Protein AF-X8IR69-F1 (afdb_monomer)

Organism: NCBI:txid1401079

Nearest PDB structures (foldseek):
  2qlc-assembly5_E  TM=8.531E-01  e=3.917E-11  Chlorobaculum tepidum TLS
  1wce-assembly1_F-7  TM=5.965E-01  e=9.814E+00  Infectious bursal disease virus
  1umi-assembly1_A  TM=4.305E-01  e=6.063E+00  Mus musculus

InterPro domains:
  IPR001405 Uncharacterised protein family UPF0758 [PTHR30471] (22-147)
  IPR020891 Uncharacterised protein family UPF0758, conserved site [PS01302] (96-101)
  IPR025657 RadC-like JAB domain [PF04002] (27-147)
  IPR025657 RadC-like JAB domain [cd08071] (30-130)
  IPR037518 MPN domain [PS50249] (25-149)

pLDDT: mean 77.8, std 17.57, range [30.67, 97.19]

Foldseek 3Di:
DPPPDDDDDDDDADDDDDDQDDPDDQFAPVSVLLSVLVVQLADQWKWKKKFFAAPVRGTQDMDTQWTPGLADTDDDLCSHVVCNVNSVGQEMEMEIERLQQDQDDDPVRLVNVVVNQVVCVVVNYHYQWYWYAGHPPSDIDTCVVVQNRPADDDAQVRLQVVVVVVCVVPDPDDPDDKTKAKDFVVQKDFQCADPPPPRDGWIKGFQDFQQDFPNHGLHRWIFILPPWDWDQRPVHNRIIMTIDHFQDWTWTQHPVRDIDIDGSNRRRVSSNVRSVCVVVCVVVVVVVVVVVVVVVVVVVD

Secondary structure (DSSP, 8-state):
------PPP--------PPPP-SS---SHHHHHHHHHHHHTT-SS-EEEEEEE-TTS-EEEEEEEEE--SS-----HHHHHHHHHHTT-SEEEEEEEETTS--S--HHHHHHHHHHHHHHHHHT-EEEEEEEEETTT--EEETTTTT-SS-S---HHHHHHHHHHHHTTS--------EEEEEEGGGEEEEEEPTTSS--EEEEEEPPTT-EETTEE-TT-EE--TTSEEEEETTEEEEEEEEE-TT-EEEEE-TTS-EEEEEHHHHHHHHHHHHHHHHHHHHHHHHHHHHHHHHTTTS--

Radius of gyration: 24.35 Å; Cα contacts (8 Å, |Δi|>4): 522; chains: 1; bounding box: 57×45×90 Å

Sequence (301 aa):
MPKKRELNVVNVRLVDAPSLYSEEVLDSPEAVSKVVAEEFKNYDREVFAVINLNTKLKPININICSVGTLDATLINPREVFKSTILSNASAFIAVHNHPSGDVNPSREDISVTKRLMDCGNLLDIKMLDHIIIGGGSGEIYSFNEKGRFDNLYIETTEVRENMVMEKEGVRKTMDKERVYLNVHTSFAKLGIEDKSGNGQTYNVVTLPRGTSVDGKDLSGGRLYPFGMYIYPNKFNDNLITVQYKPEQEVQVNLKNGEKVKVKAEELCESVDKANKKYLSEHKEVQNSKVKQKDKDKEVEL

Mean predicted aligned error: 15.8 Å

Structure (mmCIF, N/CA/C/O backbone):
data_AF-X8IR69-F1
#
_entry.id   AF-X8IR69-F1
#
loop_
_atom_site.group_PDB
_atom_site.id
_atom_site.type_symbol
_atom_site.label_atom_id
_atom_site.label_alt_id
_atom_site.label_comp_id
_atom_site.label_asym_id
_atom_site.label_entity_id
_atom_site.label_seq_id
_atom_site.pdbx_PDB_ins_code
_atom_site.Cartn_x
_atom_site.Cartn_y
_atom_site.Cartn_z
_atom_site.occupancy
_atom_site.B_iso_or_equiv
_atom_site.auth_seq_id
_atom_site.auth_comp_id
_atom_site.auth_asym_id
_atom_site.auth_atom_id
_atom_site.pdbx_PDB_model_num
ATOM 1 N N . MET A 1 1 ? -14.170 1.093 -55.806 1.00 55.66 1 MET A N 1
ATOM 2 C CA . MET A 1 1 ? -15.210 1.009 -54.753 1.00 55.66 1 MET A CA 1
ATOM 3 C C . MET A 1 1 ? -14.518 1.112 -53.403 1.00 55.66 1 MET A C 1
ATOM 5 O O . MET A 1 1 ? -13.521 0.419 -53.239 1.00 55.66 1 MET A O 1
ATOM 9 N N . PRO A 1 2 ? -14.961 1.963 -52.463 1.00 53.53 2 PRO A N 1
ATOM 10 C CA . PRO A 1 2 ? -14.321 2.024 -51.155 1.00 53.53 2 PRO A CA 1
ATOM 11 C C . PRO A 1 2 ? -14.672 0.739 -50.393 1.00 53.53 2 PRO A C 1
ATOM 13 O O . PRO A 1 2 ? -15.852 0.390 -50.305 1.00 53.53 2 PRO A O 1
ATOM 16 N N . LYS A 1 3 ? -13.670 0.016 -49.870 1.00 61.69 3 LYS A N 1
ATOM 17 C CA . LYS A 1 3 ? -13.877 -1.111 -48.944 1.00 61.69 3 LYS A CA 1
ATOM 18 C C . LYS A 1 3 ? -14.514 -0.563 -47.665 1.00 61.69 3 LYS A C 1
ATOM 20 O O . LYS A 1 3 ? -13.840 -0.179 -46.722 1.00 61.69 3 LYS A O 1
ATOM 25 N N . LYS A 1 4 ? -15.839 -0.438 -47.660 1.00 64.00 4 LYS A N 1
ATOM 26 C CA . LYS A 1 4 ? -16.582 0.358 -46.670 1.00 64.00 4 LYS A CA 1
ATOM 27 C C . LYS A 1 4 ? -16.710 -0.307 -45.287 1.00 64.00 4 LYS A C 1
ATOM 29 O O . LYS A 1 4 ? -17.463 0.198 -44.463 1.00 64.00 4 LYS A O 1
ATOM 34 N N . ARG A 1 5 ? -16.045 -1.448 -45.047 1.00 73.25 5 ARG A N 1
ATOM 35 C CA . ARG A 1 5 ? -16.143 -2.271 -43.824 1.00 73.25 5 ARG A CA 1
ATOM 36 C C . ARG A 1 5 ? -14.869 -3.107 -43.616 1.00 73.25 5 ARG A C 1
ATOM 38 O O . ARG A 1 5 ? -14.905 -4.322 -43.767 1.00 73.25 5 ARG A O 1
ATOM 45 N N . GLU A 1 6 ? -13.740 -2.467 -43.339 1.00 78.38 6 GLU A N 1
ATOM 46 C CA . GLU A 1 6 ? -12.491 -3.159 -42.980 1.00 78.38 6 GLU A CA 1
ATOM 47 C C . GLU A 1 6 ? -12.179 -2.850 -41.505 1.00 78.38 6 GLU A C 1
ATOM 49 O O . GLU A 1 6 ? -12.215 -1.689 -41.099 1.00 78.38 6 GLU A O 1
ATOM 54 N N . LEU A 1 7 ? -11.963 -3.886 -40.687 1.00 81.75 7 LEU A N 1
ATOM 55 C CA . LEU A 1 7 ? -11.515 -3.753 -39.297 1.00 81.75 7 LEU A CA 1
ATOM 56 C C . LEU A 1 7 ? -9.994 -3.920 -39.283 1.00 81.75 7 LEU A C 1
ATOM 58 O O . LEU A 1 7 ? -9.487 -4.957 -39.709 1.00 81.75 7 LEU A O 1
ATOM 62 N N . ASN A 1 8 ? -9.274 -2.916 -38.787 1.00 86.56 8 ASN A N 1
ATOM 63 C CA . ASN A 1 8 ? -7.821 -2.992 -38.678 1.00 86.56 8 ASN A CA 1
ATOM 64 C C . ASN A 1 8 ? -7.430 -3.968 -37.564 1.00 86.56 8 ASN A C 1
ATOM 66 O O . ASN A 1 8 ? -7.821 -3.790 -36.411 1.00 86.56 8 ASN A O 1
ATOM 70 N N . VAL A 1 9 ? -6.623 -4.970 -37.905 1.00 86.38 9 VAL A N 1
ATOM 71 C CA . VAL A 1 9 ? -5.975 -5.847 -36.925 1.00 86.38 9 VAL A CA 1
ATOM 72 C C . VAL A 1 9 ? -4.650 -5.207 -36.527 1.00 86.38 9 VAL A C 1
ATOM 74 O O . VAL A 1 9 ? -3.828 -4.895 -37.388 1.00 86.38 9 VAL A O 1
ATOM 77 N N . VAL A 1 10 ? -4.445 -4.998 -35.227 1.00 86.56 10 VAL A N 1
ATOM 78 C CA . VAL A 1 10 ? -3.226 -4.394 -34.676 1.00 86.56 10 VAL A CA 1
ATOM 79 C C . VAL A 1 10 ? -2.554 -5.342 -33.690 1.00 86.56 10 VAL A C 1
ATOM 81 O O . VAL A 1 10 ? -3.229 -6.070 -32.968 1.00 86.56 10 VAL A O 1
ATOM 84 N N . ASN A 1 11 ? -1.222 -5.298 -33.648 1.00 85.56 11 ASN A N 1
ATOM 85 C CA . ASN A 1 11 ? -0.402 -5.994 -32.659 1.00 85.56 11 ASN A CA 1
ATOM 86 C C . ASN A 1 11 ? 0.359 -4.957 -31.831 1.00 85.56 11 ASN A C 1
ATOM 88 O O . ASN A 1 11 ? 0.878 -3.985 -32.382 1.00 85.56 11 ASN A O 1
ATOM 92 N N . VAL A 1 12 ? 0.452 -5.173 -30.520 1.00 84.88 12 VAL A N 1
ATOM 93 C CA . VAL A 1 12 ? 1.277 -4.362 -29.617 1.00 84.88 12 VAL A CA 1
ATOM 94 C C . VAL A 1 12 ? 2.492 -5.190 -29.220 1.00 84.88 12 VAL A C 1
ATOM 96 O O . VAL A 1 12 ? 2.356 -6.368 -28.901 1.00 84.88 12 VAL A O 1
ATOM 99 N N . ARG A 1 13 ? 3.678 -4.581 -29.242 1.00 87.19 13 ARG A N 1
ATOM 100 C CA . ARG A 1 13 ? 4.919 -5.207 -28.778 1.00 87.19 13 ARG A CA 1
ATOM 101 C C . ARG A 1 13 ? 5.735 -4.222 -27.954 1.00 87.19 13 ARG A C 1
ATOM 103 O O . ARG A 1 13 ? 5.658 -3.017 -28.196 1.00 87.19 13 ARG A O 1
ATOM 110 N N . LEU A 1 14 ? 6.535 -4.746 -27.034 1.00 88.38 14 LEU A N 1
ATOM 111 C CA . LEU A 1 14 ? 7.609 -3.981 -26.409 1.00 88.38 14 LEU A CA 1
ATOM 112 C C . LEU A 1 14 ? 8.755 -3.797 -27.408 1.00 88.38 14 LEU A C 1
ATOM 114 O O . LEU A 1 14 ? 8.949 -4.615 -28.311 1.00 88.38 14 LEU A O 1
ATOM 118 N N . VAL A 1 15 ? 9.468 -2.686 -27.271 1.00 87.56 15 VAL A N 1
ATOM 119 C CA . VAL A 1 15 ? 10.639 -2.346 -28.080 1.00 87.56 15 VAL A CA 1
ATOM 120 C C . VAL A 1 15 ? 11.726 -1.896 -27.119 1.00 87.56 15 VAL A C 1
ATOM 122 O O . VAL A 1 15 ? 11.428 -1.164 -26.176 1.00 87.56 15 VAL A O 1
ATOM 125 N N . ASP A 1 16 ? 12.956 -2.337 -27.360 1.00 86.06 16 ASP A N 1
ATOM 126 C CA . ASP A 1 16 ? 14.080 -2.019 -26.490 1.00 86.06 16 ASP A CA 1
ATOM 127 C C . ASP A 1 16 ? 14.428 -0.525 -26.554 1.00 86.06 16 ASP A C 1
ATOM 129 O O . ASP A 1 16 ? 14.431 0.097 -27.621 1.00 86.06 16 ASP A O 1
ATOM 133 N N . ALA A 1 17 ? 14.727 0.033 -25.385 1.00 84.31 17 ALA A N 1
ATOM 134 C CA . ALA A 1 17 ? 15.296 1.363 -25.200 1.00 84.31 17 ALA A CA 1
ATOM 135 C C . ALA A 1 17 ? 16.796 1.231 -24.853 1.00 84.31 17 ALA A C 1
ATOM 137 O O . ALA A 1 17 ? 17.273 0.110 -24.660 1.00 84.31 17 ALA A O 1
ATOM 138 N N . PRO A 1 18 ? 17.566 2.334 -24.769 1.00 82.50 18 PRO A N 1
ATOM 139 C CA . PRO A 1 18 ? 18.937 2.275 -24.271 1.00 82.50 18 PRO A CA 1
ATOM 140 C C . PRO A 1 18 ? 19.012 1.571 -22.910 1.00 82.50 18 PRO A C 1
ATOM 142 O O . PRO A 1 18 ? 18.276 1.917 -21.986 1.00 82.50 18 PRO A O 1
ATOM 145 N N . SER A 1 19 ? 19.887 0.571 -22.808 1.00 80.62 19 SER A N 1
ATOM 146 C CA . SER A 1 19 ? 20.053 -0.226 -21.594 1.00 80.62 19 SER A CA 1
ATOM 147 C C . SER A 1 19 ? 20.694 0.579 -20.468 1.00 80.62 19 SER A C 1
ATOM 149 O O . SER A 1 19 ? 21.607 1.370 -20.705 1.00 80.62 19 SER A O 1
ATOM 151 N N . LEU A 1 20 ? 20.282 0.289 -19.233 1.00 79.75 20 LEU A N 1
ATOM 152 C CA . LEU A 1 20 ? 21.102 0.577 -18.060 1.00 79.75 20 LEU A CA 1
ATOM 153 C C . LEU A 1 20 ? 22.247 -0.437 -18.032 1.00 79.75 20 LEU A C 1
ATOM 155 O O . LEU A 1 20 ? 22.006 -1.646 -18.046 1.00 79.75 20 LEU A O 1
ATOM 159 N N . TYR A 1 21 ? 23.483 0.054 -18.047 1.00 77.44 21 TYR A N 1
ATOM 160 C CA . TYR A 1 21 ? 24.669 -0.796 -18.027 1.00 77.44 21 TYR A CA 1
ATOM 161 C C . TYR A 1 21 ? 25.115 -1.058 -16.591 1.00 77.44 21 TYR A C 1
ATOM 163 O O . TYR A 1 21 ? 25.090 -0.168 -15.746 1.00 77.44 21 TYR A O 1
ATOM 171 N N . SER A 1 22 ? 25.546 -2.290 -16.337 1.00 80.19 22 SER A N 1
ATOM 172 C CA . SER A 1 22 ? 26.195 -2.697 -15.097 1.00 80.19 22 SER A CA 1
ATOM 173 C C . SER A 1 22 ? 27.286 -3.707 -15.417 1.00 80.19 22 SER A C 1
ATOM 175 O O . SER A 1 22 ? 27.109 -4.551 -16.296 1.00 80.19 22 SER A O 1
ATOM 177 N N . GLU A 1 23 ? 28.396 -3.622 -14.692 1.00 80.25 23 GLU A N 1
ATOM 178 C CA . GLU A 1 23 ? 29.459 -4.634 -14.713 1.00 80.25 23 GLU A CA 1
ATOM 179 C C . GLU A 1 23 ? 29.058 -5.891 -13.910 1.00 80.25 23 GLU A C 1
ATOM 181 O O . GLU A 1 23 ? 29.682 -6.944 -14.034 1.00 80.25 23 GLU A O 1
ATOM 186 N N . GLU A 1 24 ? 28.005 -5.800 -13.087 1.00 79.88 24 GLU A N 1
ATOM 187 C CA . GLU A 1 24 ? 27.476 -6.907 -12.287 1.00 79.88 24 GLU A CA 1
ATOM 188 C C . GLU A 1 24 ? 26.348 -7.669 -13.001 1.00 79.88 24 GLU A C 1
ATOM 190 O O . GLU A 1 24 ? 25.609 -7.136 -13.831 1.00 79.88 24 GLU A O 1
ATOM 195 N N . VAL A 1 25 ? 26.176 -8.941 -12.630 1.00 81.75 25 VAL A N 1
ATOM 196 C CA . VAL A 1 25 ? 25.106 -9.797 -13.157 1.00 81.75 25 VAL A CA 1
ATOM 197 C C . VAL A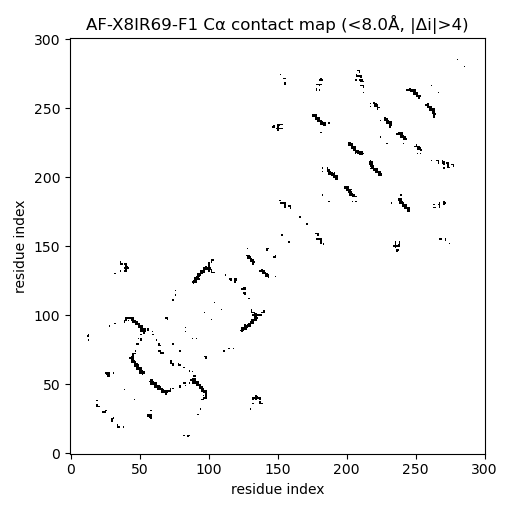 1 25 ? 23.746 -9.352 -12.608 1.00 81.75 25 VAL A C 1
ATOM 199 O O . VAL A 1 25 ? 23.535 -9.299 -11.401 1.00 81.75 25 VAL A O 1
ATOM 202 N N . LEU A 1 26 ? 22.797 -9.085 -13.509 1.00 82.25 26 LEU A N 1
ATOM 203 C CA . LEU A 1 26 ? 21.446 -8.602 -13.195 1.00 82.25 26 LEU A CA 1
ATOM 204 C C . LEU A 1 26 ? 20.407 -9.731 -13.179 1.00 82.25 26 LEU A C 1
ATOM 206 O O . LEU A 1 26 ? 19.429 -9.707 -13.925 1.00 82.25 26 LEU A O 1
ATOM 210 N N . ASP A 1 27 ? 20.628 -10.758 -12.360 1.00 81.88 27 ASP A N 1
ATOM 211 C CA . ASP A 1 27 ? 19.783 -11.963 -12.319 1.00 81.88 27 ASP A CA 1
ATOM 212 C C . ASP A 1 27 ? 18.883 -12.078 -11.081 1.00 81.88 27 ASP A C 1
ATOM 214 O O . ASP A 1 27 ? 18.123 -13.045 -10.968 1.00 81.88 27 ASP A O 1
ATOM 218 N N . SER A 1 28 ? 18.924 -11.075 -10.204 1.00 78.94 28 SER A N 1
ATOM 219 C CA . SER A 1 28 ? 18.110 -10.974 -8.996 1.00 78.94 28 SER A CA 1
ATOM 220 C C . SER A 1 28 ? 17.437 -9.599 -8.878 1.00 78.94 28 SER A C 1
ATOM 222 O O . SER A 1 28 ? 17.954 -8.605 -9.406 1.00 78.94 28 SER A O 1
ATOM 224 N N . PRO A 1 29 ? 16.285 -9.517 -8.188 1.00 79.25 29 PRO A N 1
ATOM 225 C CA . PRO A 1 29 ? 15.649 -8.250 -7.843 1.00 79.25 29 PRO A CA 1
ATOM 226 C C . PRO A 1 29 ? 16.588 -7.258 -7.154 1.00 79.25 29 PRO A C 1
ATOM 228 O O . PRO A 1 29 ? 16.572 -6.068 -7.470 1.00 79.25 29 PRO A O 1
ATOM 231 N N . GLU A 1 30 ? 17.437 -7.742 -6.252 1.00 83.75 30 GLU A N 1
ATOM 232 C CA . GLU A 1 30 ? 18.368 -6.933 -5.472 1.00 83.75 30 GLU A CA 1
ATOM 233 C C . GLU A 1 30 ? 19.465 -6.341 -6.362 1.00 83.75 30 GLU A C 1
ATOM 235 O O . GLU A 1 30 ? 19.767 -5.151 -6.256 1.00 83.75 30 GLU A O 1
ATOM 240 N N . ALA A 1 31 ? 20.033 -7.142 -7.272 1.00 82.50 31 ALA A N 1
ATOM 241 C CA . ALA A 1 31 ? 21.053 -6.676 -8.211 1.00 82.50 31 ALA A CA 1
ATOM 242 C C . ALA A 1 31 ? 20.508 -5.584 -9.143 1.00 82.50 31 ALA A C 1
ATOM 244 O O . ALA A 1 31 ? 21.144 -4.545 -9.321 1.00 82.50 31 ALA A O 1
ATOM 245 N N . VAL A 1 32 ? 19.298 -5.767 -9.685 1.00 83.31 32 VAL A N 1
ATOM 246 C CA . VAL A 1 32 ? 18.676 -4.743 -10.539 1.00 83.31 32 VAL A CA 1
ATOM 247 C C . VAL A 1 32 ? 18.320 -3.497 -9.744 1.00 83.31 32 VAL A C 1
ATOM 249 O O . VAL A 1 32 ? 18.601 -2.396 -10.205 1.00 83.31 32 VAL A O 1
ATOM 252 N N . SER A 1 33 ? 17.765 -3.642 -8.541 1.00 84.19 33 SER A N 1
ATOM 253 C CA . SER A 1 33 ? 17.388 -2.492 -7.711 1.00 84.19 33 SER A CA 1
ATOM 254 C C . SER A 1 33 ? 18.588 -1.608 -7.368 1.00 84.19 33 SER A C 1
ATOM 256 O O . SER A 1 33 ? 18.454 -0.388 -7.368 1.00 84.19 33 SER A O 1
ATOM 258 N N . LYS A 1 34 ? 19.776 -2.191 -7.157 1.00 86.88 34 LYS A N 1
ATOM 259 C CA . LYS A 1 34 ? 21.021 -1.433 -6.945 1.00 86.88 34 LYS A CA 1
ATOM 260 C C . LYS A 1 34 ? 21.444 -0.626 -8.168 1.00 86.88 34 LYS A C 1
ATOM 262 O O . LYS A 1 34 ? 21.766 0.548 -8.035 1.00 86.88 34 LYS A O 1
ATOM 267 N N . VAL A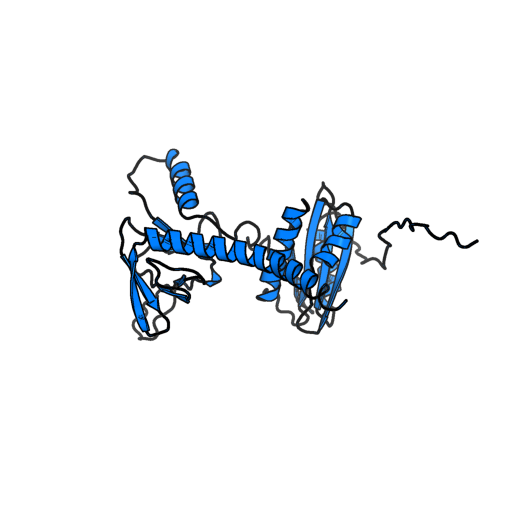 1 35 ? 21.423 -1.232 -9.353 1.00 89.06 35 VAL A N 1
ATOM 268 C CA . VAL A 1 35 ? 21.775 -0.531 -10.601 1.00 89.06 35 VAL A CA 1
ATOM 269 C C . VAL A 1 35 ? 20.776 0.578 -10.903 1.00 89.06 35 VAL A C 1
ATOM 271 O O . VAL A 1 35 ? 21.162 1.674 -11.297 1.00 89.06 35 VAL A O 1
ATOM 274 N N . VAL A 1 36 ? 19.490 0.320 -10.660 1.00 88.88 36 VAL A N 1
ATOM 275 C CA . VAL A 1 36 ? 18.439 1.332 -10.792 1.00 88.88 36 VAL A CA 1
ATOM 276 C C . VAL A 1 36 ? 18.646 2.461 -9.786 1.00 88.88 36 VAL A C 1
ATOM 278 O O . VAL A 1 36 ? 18.507 3.616 -10.167 1.00 88.88 36 VAL A O 1
ATOM 281 N N . ALA A 1 37 ? 19.027 2.164 -8.541 1.00 89.44 37 ALA A N 1
ATOM 282 C CA . ALA A 1 37 ? 19.350 3.183 -7.544 1.00 89.44 37 ALA A CA 1
ATOM 283 C C . ALA A 1 37 ? 20.544 4.053 -7.950 1.00 89.44 37 ALA A C 1
ATOM 285 O O . ALA A 1 37 ? 20.478 5.277 -7.824 1.00 89.44 37 ALA A O 1
ATOM 286 N N . GLU A 1 38 ? 21.600 3.442 -8.487 1.00 90.38 38 GLU A N 1
ATOM 287 C CA . GLU A 1 38 ? 22.792 4.155 -8.953 1.00 90.38 38 GLU A CA 1
ATOM 288 C C . GLU A 1 38 ? 22.490 5.104 -10.120 1.00 90.38 38 GLU A C 1
ATOM 290 O O . GLU A 1 38 ? 23.032 6.208 -10.172 1.00 90.38 38 GLU A O 1
ATOM 295 N N . GLU A 1 39 ? 21.588 4.710 -11.018 1.00 91.06 39 GLU A N 1
ATOM 296 C CA . GLU A 1 39 ? 21.109 5.567 -12.103 1.00 91.06 39 GLU A CA 1
ATOM 297 C C . GLU A 1 39 ? 20.176 6.672 -11.574 1.00 91.06 39 GLU A C 1
ATOM 299 O O . GLU A 1 39 ? 20.416 7.865 -11.771 1.00 91.06 39 GLU A O 1
ATOM 304 N N . PHE A 1 40 ? 19.103 6.285 -10.878 1.00 92.88 40 PHE A N 1
ATOM 305 C CA . PHE A 1 40 ? 17.979 7.167 -10.554 1.00 92.88 40 PHE A CA 1
ATOM 306 C C . PHE A 1 40 ? 18.334 8.222 -9.505 1.00 92.88 40 PHE A C 1
ATOM 308 O O . PHE A 1 40 ? 17.698 9.278 -9.474 1.00 92.88 40 PHE A O 1
ATOM 315 N N . LYS A 1 41 ? 19.360 7.998 -8.671 1.00 92.38 41 LYS A N 1
ATOM 316 C CA . LYS A 1 41 ? 19.832 9.017 -7.718 1.00 92.38 41 LYS A CA 1
ATOM 317 C C . LYS A 1 41 ? 20.287 10.309 -8.408 1.00 92.38 41 LYS A C 1
ATOM 319 O O . LYS A 1 41 ? 20.338 11.348 -7.756 1.00 92.38 41 LYS A O 1
ATOM 324 N N . ASN A 1 42 ? 20.630 10.250 -9.697 1.00 92.44 42 ASN A N 1
ATOM 325 C CA . ASN A 1 42 ? 21.098 11.400 -10.471 1.00 92.44 42 ASN A CA 1
ATOM 326 C C . ASN A 1 42 ? 19.963 12.146 -11.190 1.00 92.44 42 ASN A C 1
ATOM 328 O O . ASN A 1 42 ? 20.217 13.175 -11.817 1.00 92.44 42 ASN A O 1
ATOM 332 N N . TYR A 1 43 ? 18.723 11.651 -11.130 1.00 90.06 43 TYR A N 1
ATOM 333 C CA . TYR A 1 43 ? 17.594 12.327 -11.758 1.00 90.06 43 TYR A CA 1
ATOM 334 C C . TYR A 1 43 ? 17.171 13.571 -10.975 1.00 90.06 43 TYR A C 1
ATOM 336 O O . TYR A 1 43 ? 16.949 13.541 -9.767 1.00 90.06 43 TYR A O 1
ATOM 344 N N . ASP A 1 44 ? 17.013 14.669 -11.714 1.00 88.75 44 ASP A N 1
ATOM 345 C CA . ASP A 1 44 ? 16.623 15.991 -11.214 1.00 88.75 44 ASP A CA 1
ATOM 346 C C . ASP A 1 44 ? 15.113 16.139 -10.976 1.00 88.75 44 ASP A C 1
ATOM 348 O O . ASP A 1 44 ? 14.635 17.215 -10.634 1.00 88.75 44 ASP A O 1
ATOM 352 N N . ARG A 1 45 ? 14.354 15.066 -11.193 1.00 88.19 45 ARG A N 1
ATOM 353 C CA . ARG A 1 45 ? 12.896 14.996 -11.101 1.00 88.19 45 ARG A CA 1
ATOM 354 C C . ARG A 1 45 ? 12.479 13.616 -10.627 1.00 88.19 45 ARG A C 1
ATOM 356 O O . ARG A 1 45 ? 13.249 12.662 -10.755 1.00 88.19 45 ARG A O 1
ATOM 363 N N . GLU A 1 46 ? 11.258 13.503 -10.127 1.00 90.25 46 GLU A N 1
ATOM 364 C CA . GLU A 1 46 ? 10.716 12.208 -9.732 1.00 90.25 46 GLU A CA 1
ATOM 365 C C . GLU A 1 46 ? 10.415 11.343 -10.956 1.00 90.25 46 GLU A C 1
ATOM 367 O O . GLU A 1 46 ? 9.617 11.695 -11.833 1.00 90.25 46 GLU A O 1
ATOM 372 N N . VAL A 1 47 ? 11.030 10.172 -10.995 1.00 93.50 47 VAL A N 1
ATOM 373 C CA . VAL A 1 47 ? 10.837 9.149 -12.013 1.00 93.50 47 VAL A CA 1
ATOM 374 C C . VAL A 1 47 ? 10.323 7.901 -11.332 1.00 93.50 47 VAL A C 1
ATOM 376 O O . VAL A 1 47 ? 10.897 7.436 -10.355 1.00 93.50 47 VAL A O 1
ATOM 379 N N . PHE A 1 48 ? 9.257 7.333 -11.882 1.00 94.44 48 PHE A N 1
ATOM 380 C CA . PHE A 1 48 ? 8.709 6.068 -11.424 1.00 94.44 48 PHE A CA 1
ATOM 381 C C . PHE A 1 48 ? 8.827 5.027 -12.516 1.00 94.44 48 PHE A C 1
ATOM 383 O O . PHE A 1 48 ? 8.402 5.233 -13.660 1.00 94.44 48 PHE A O 1
ATOM 390 N N . ALA A 1 49 ? 9.348 3.876 -12.137 1.00 95.38 49 ALA A N 1
ATOM 391 C CA . ALA A 1 49 ? 9.564 2.744 -13.001 1.00 95.38 49 ALA A CA 1
ATOM 392 C C . ALA A 1 49 ? 9.047 1.459 -12.364 1.00 95.38 49 ALA A C 1
ATOM 394 O O . ALA A 1 49 ? 8.783 1.380 -11.163 1.00 95.38 49 ALA A O 1
ATOM 395 N N . VAL A 1 50 ? 8.915 0.434 -13.197 1.00 96.00 50 VAL A N 1
ATOM 396 C CA . VAL A 1 50 ? 8.679 -0.930 -12.736 1.00 96.00 50 VAL A CA 1
ATOM 397 C C . VAL A 1 50 ? 9.716 -1.876 -13.295 1.00 96.00 50 VAL A C 1
ATOM 399 O O . VAL A 1 50 ? 10.060 -1.805 -14.475 1.00 96.00 50 VAL A O 1
ATOM 402 N N . ILE A 1 51 ? 10.187 -2.773 -12.438 1.00 96.44 51 ILE A N 1
ATOM 403 C CA . ILE A 1 51 ? 11.017 -3.913 -12.804 1.00 96.44 51 ILE A CA 1
ATOM 404 C C . ILE A 1 51 ? 10.078 -5.103 -12.966 1.00 96.44 51 ILE A C 1
ATOM 406 O O . ILE A 1 51 ? 9.412 -5.515 -12.015 1.00 96.44 51 ILE A O 1
ATOM 410 N N . ASN A 1 52 ? 10.014 -5.646 -14.175 1.00 97.19 52 ASN A N 1
ATOM 411 C CA . ASN A 1 52 ? 9.152 -6.769 -14.520 1.00 97.19 52 ASN A CA 1
ATOM 412 C C . ASN A 1 52 ? 9.915 -8.083 -14.331 1.00 97.19 52 ASN A C 1
ATOM 414 O O . ASN A 1 52 ? 11.045 -8.209 -14.804 1.00 97.19 52 ASN A O 1
ATOM 418 N N . LEU A 1 53 ? 9.309 -9.063 -13.660 1.00 95.44 53 LEU A N 1
ATOM 419 C CA . LEU A 1 53 ? 9.954 -10.315 -13.259 1.00 95.44 53 LEU A CA 1
ATOM 420 C C . LEU A 1 53 ? 9.210 -11.530 -13.822 1.00 95.44 53 LEU A C 1
ATOM 422 O O . LEU A 1 53 ? 7.980 -11.548 -13.906 1.00 95.44 53 LEU A O 1
ATOM 426 N N . ASN A 1 54 ? 9.953 -12.576 -14.176 1.00 94.81 54 ASN A N 1
ATOM 427 C CA . ASN A 1 54 ? 9.374 -13.850 -14.606 1.00 94.81 54 ASN A CA 1
ATOM 428 C C . ASN A 1 54 ? 9.025 -14.766 -13.418 1.00 94.81 54 ASN A C 1
ATOM 430 O O . ASN A 1 54 ? 9.280 -14.439 -12.260 1.00 94.81 54 ASN A O 1
ATOM 434 N N . THR A 1 55 ? 8.498 -15.960 -13.711 1.00 89.81 55 THR A N 1
ATOM 435 C CA . THR A 1 55 ? 8.049 -16.944 -12.703 1.00 89.81 55 THR A CA 1
ATOM 436 C C . THR A 1 55 ? 9.154 -17.479 -11.793 1.00 89.81 55 THR A C 1
ATOM 438 O O . THR A 1 55 ? 8.859 -18.072 -10.760 1.00 89.81 55 THR A O 1
ATOM 441 N N . LYS A 1 56 ? 10.427 -17.261 -12.143 1.00 88.00 56 LYS A N 1
ATOM 442 C CA . LYS A 1 56 ? 11.599 -17.574 -11.308 1.00 88.00 56 LYS A CA 1
ATOM 443 C C . LYS A 1 56 ? 12.153 -16.336 -10.597 1.00 88.00 56 LYS A C 1
ATOM 445 O O . LYS A 1 56 ? 13.287 -16.370 -10.134 1.00 88.00 56 LYS A O 1
ATOM 450 N N . LEU A 1 57 ? 11.377 -15.251 -10.566 1.00 86.25 57 LEU A N 1
ATOM 451 C CA . LEU A 1 57 ? 11.735 -13.933 -10.041 1.00 86.25 57 LEU A CA 1
ATOM 452 C C . LEU A 1 57 ? 12.965 -13.308 -10.709 1.00 86.25 57 LEU A C 1
ATOM 454 O O . LEU A 1 57 ? 13.594 -12.419 -10.143 1.00 86.25 57 LEU A O 1
ATOM 458 N N . LYS A 1 58 ? 13.297 -13.739 -11.932 1.00 90.69 58 LYS A N 1
ATOM 459 C CA . LYS A 1 58 ? 14.386 -13.122 -12.689 1.00 90.69 58 LYS A CA 1
ATOM 460 C C . LYS A 1 58 ? 13.884 -11.877 -13.424 1.00 90.69 58 LYS A C 1
ATOM 462 O O . LYS A 1 58 ? 12.809 -11.954 -14.033 1.00 90.69 58 LYS A O 1
ATOM 467 N N . PRO A 1 59 ? 14.658 -10.780 -13.425 1.00 92.81 59 PRO A N 1
ATOM 468 C CA . PRO A 1 59 ? 14.354 -9.584 -14.202 1.00 92.81 59 PRO A CA 1
ATOM 469 C C . PRO A 1 59 ? 14.180 -9.877 -15.694 1.00 92.81 59 PRO A C 1
ATOM 471 O O . PRO A 1 59 ? 14.980 -10.586 -16.300 1.00 92.81 59 PRO A O 1
ATOM 474 N N . ILE A 1 60 ? 13.109 -9.338 -16.273 1.00 94.50 60 ILE A N 1
ATOM 475 C CA . ILE A 1 60 ? 12.810 -9.367 -17.709 1.00 94.50 60 ILE A CA 1
ATOM 476 C C . ILE A 1 60 ? 13.249 -8.044 -18.334 1.00 94.50 60 ILE A C 1
ATOM 478 O O . ILE A 1 60 ? 13.980 -8.031 -19.317 1.00 94.50 60 ILE A O 1
ATOM 482 N N . ASN A 1 61 ? 12.774 -6.932 -17.769 1.00 94.12 61 ASN A N 1
ATOM 483 C CA . ASN A 1 61 ? 13.094 -5.570 -18.185 1.00 94.12 61 ASN A CA 1
ATOM 484 C C . ASN A 1 61 ? 12.713 -4.568 -17.082 1.00 94.12 61 ASN A C 1
ATOM 486 O O . ASN A 1 61 ? 12.078 -4.925 -16.085 1.00 94.12 61 ASN A O 1
ATOM 490 N N . ILE A 1 62 ? 13.083 -3.308 -17.301 1.00 94.44 62 ILE A N 1
ATOM 491 C CA . ILE A 1 62 ? 12.593 -2.145 -16.563 1.00 94.44 62 ILE A CA 1
ATOM 492 C C . ILE A 1 62 ? 11.836 -1.225 -17.523 1.00 94.44 62 ILE A C 1
ATOM 494 O O . ILE A 1 62 ? 12.237 -1.059 -18.674 1.00 94.44 62 ILE A O 1
ATOM 498 N N . ASN A 1 63 ? 10.753 -0.610 -17.054 1.00 94.25 63 ASN A N 1
ATOM 499 C CA . ASN A 1 63 ? 10.024 0.403 -17.809 1.00 94.25 63 ASN A CA 1
ATOM 500 C C . ASN A 1 63 ? 9.765 1.645 -16.956 1.00 94.25 63 ASN A C 1
ATOM 502 O O . ASN A 1 63 ? 9.124 1.554 -15.907 1.00 94.25 63 ASN A O 1
ATOM 506 N N . ILE A 1 64 ? 10.193 2.812 -17.442 1.00 93.75 64 ILE A N 1
ATOM 507 C CA . ILE A 1 64 ? 9.811 4.104 -16.863 1.00 93.75 64 ILE A CA 1
ATOM 508 C C . ILE A 1 64 ? 8.347 4.368 -17.220 1.00 93.75 64 ILE A C 1
ATOM 510 O O . ILE A 1 64 ? 7.975 4.466 -18.388 1.00 93.75 64 ILE A O 1
ATOM 514 N N . CYS A 1 65 ? 7.503 4.450 -16.198 1.00 91.62 65 CYS A N 1
ATOM 515 C CA . CYS A 1 65 ? 6.054 4.580 -16.343 1.00 91.62 65 CYS A CA 1
ATOM 516 C C . CYS A 1 65 ? 5.587 6.029 -16.213 1.00 91.62 65 CYS A C 1
ATOM 518 O O . CYS A 1 65 ? 4.561 6.398 -16.779 1.00 91.62 65 CYS A O 1
ATOM 520 N N . SER A 1 66 ? 6.317 6.835 -15.443 1.00 88.50 66 SER A N 1
ATOM 521 C CA . SER A 1 66 ? 6.024 8.249 -15.238 1.00 88.50 66 SER A CA 1
ATOM 522 C C . SER A 1 66 ? 7.309 9.021 -15.005 1.00 88.50 66 SER A C 1
ATOM 524 O O . SER A 1 66 ? 8.231 8.538 -14.349 1.00 88.50 66 SER A O 1
ATOM 526 N N . VAL A 1 67 ? 7.324 10.245 -15.517 1.00 87.00 67 VAL A N 1
ATOM 527 C CA . VAL A 1 67 ? 8.332 11.259 -15.230 1.00 87.00 67 VAL A CA 1
ATOM 528 C C . VAL A 1 67 ? 7.569 12.502 -14.791 1.00 87.00 67 VAL A C 1
ATOM 530 O O . VAL A 1 67 ? 6.721 13.004 -15.531 1.00 87.00 67 VAL A O 1
ATOM 533 N N . GLY A 1 68 ? 7.818 12.931 -13.562 1.00 78.94 68 GLY A N 1
ATOM 534 C CA . GLY A 1 68 ? 7.025 13.921 -12.844 1.00 78.94 68 GLY A CA 1
ATOM 535 C C . GLY A 1 68 ? 7.689 15.283 -12.779 1.00 78.94 68 GLY A C 1
ATOM 536 O O . GLY A 1 68 ? 8.559 15.619 -13.588 1.00 78.94 68 GLY A O 1
ATOM 537 N N . THR A 1 69 ? 7.245 16.069 -11.803 1.00 65.19 69 THR A N 1
ATOM 538 C CA . THR A 1 69 ? 7.878 17.325 -11.395 1.00 65.19 69 THR A CA 1
ATOM 539 C C . THR A 1 69 ? 8.988 17.048 -10.373 1.00 65.19 69 THR A C 1
ATOM 541 O O . THR A 1 69 ? 9.456 15.918 -10.228 1.00 65.19 69 THR A O 1
ATOM 544 N N . LEU A 1 70 ? 9.455 18.094 -9.691 1.00 56.06 70 LEU A N 1
ATOM 545 C CA . LEU A 1 70 ? 10.477 17.994 -8.646 1.00 56.06 70 LEU A CA 1
ATOM 546 C C . LEU A 1 70 ? 9.992 17.258 -7.383 1.00 56.06 70 LEU A C 1
ATOM 548 O O . LEU A 1 70 ? 10.822 16.809 -6.601 1.00 56.06 70 LEU A O 1
ATOM 552 N N . ASP A 1 71 ? 8.676 17.195 -7.178 1.00 48.94 71 ASP A N 1
ATOM 553 C CA . ASP A 1 71 ? 8.023 16.909 -5.894 1.00 48.94 71 ASP A CA 1
ATOM 554 C C . ASP A 1 71 ? 6.790 15.995 -5.990 1.00 48.94 71 ASP A C 1
ATOM 556 O O . ASP A 1 71 ? 6.148 15.722 -4.975 1.00 48.94 71 ASP A O 1
ATOM 560 N N . ALA A 1 72 ? 6.401 15.596 -7.205 1.00 57.69 72 ALA A N 1
ATOM 561 C CA . ALA A 1 72 ? 5.339 14.624 -7.413 1.00 57.69 72 ALA A CA 1
ATOM 562 C C . ALA A 1 72 ? 5.402 14.009 -8.815 1.00 57.69 72 ALA A C 1
ATOM 564 O O . ALA A 1 72 ? 5.598 14.692 -9.829 1.00 57.69 72 ALA A O 1
ATOM 565 N N . THR A 1 73 ? 5.072 12.726 -8.907 1.00 64.19 73 THR A N 1
ATOM 566 C CA . THR A 1 73 ? 4.804 12.054 -10.178 1.00 64.19 73 THR A CA 1
ATOM 567 C C . THR A 1 73 ? 3.391 11.459 -10.193 1.00 64.19 73 THR A C 1
ATOM 569 O O . THR A 1 73 ? 2.913 10.860 -9.227 1.00 64.19 73 THR A O 1
ATOM 572 N N . LEU A 1 74 ? 2.674 11.617 -11.311 1.00 76.75 74 LEU A N 1
ATOM 573 C CA . LEU A 1 74 ? 1.300 11.127 -11.428 1.00 76.75 74 LEU A CA 1
ATOM 574 C C . LEU A 1 74 ? 1.280 9.655 -11.862 1.00 76.75 74 LEU A C 1
ATOM 576 O O . LEU A 1 74 ? 1.322 9.341 -13.050 1.00 76.75 74 LEU A O 1
ATOM 580 N N . ILE A 1 75 ? 1.138 8.742 -10.900 1.00 85.31 75 ILE A N 1
ATOM 581 C CA . ILE A 1 75 ? 1.114 7.300 -11.183 1.00 85.31 75 ILE A CA 1
ATOM 582 C C . ILE A 1 75 ? -0.274 6.795 -11.538 1.00 85.31 75 ILE A C 1
ATOM 584 O O . ILE A 1 75 ? -1.215 6.811 -10.736 1.00 85.31 75 ILE A O 1
ATOM 588 N N . ASN A 1 76 ? -0.388 6.259 -12.753 1.00 84.44 76 ASN A N 1
ATOM 589 C CA . ASN A 1 76 ? -1.561 5.522 -13.187 1.00 84.44 76 ASN A CA 1
ATOM 590 C C . ASN A 1 76 ? -1.245 4.023 -13.285 1.00 84.44 76 ASN A C 1
ATOM 592 O O . ASN A 1 76 ? -0.371 3.653 -14.072 1.00 84.44 76 ASN A O 1
ATOM 596 N N . PRO A 1 77 ? -1.998 3.145 -12.590 1.00 90.06 77 PRO A N 1
ATOM 597 C CA . PRO A 1 77 ? -1.816 1.702 -12.712 1.00 90.06 77 PRO A CA 1
ATOM 598 C C . PRO A 1 77 ? -1.844 1.202 -14.160 1.00 90.06 77 PRO A C 1
ATOM 600 O O . PRO A 1 77 ? -1.122 0.274 -14.489 1.00 90.06 77 PRO A O 1
ATOM 603 N N . ARG A 1 78 ? -2.610 1.834 -15.062 1.00 90.19 78 ARG A N 1
ATOM 604 C CA . ARG A 1 78 ? -2.655 1.398 -16.468 1.00 90.19 78 ARG A CA 1
ATOM 605 C C . ARG A 1 78 ? -1.296 1.491 -17.164 1.00 90.19 78 ARG A C 1
ATOM 607 O O . ARG A 1 78 ? -0.991 0.629 -17.974 1.00 90.19 78 ARG A O 1
ATOM 614 N N . GLU A 1 79 ? -0.509 2.523 -16.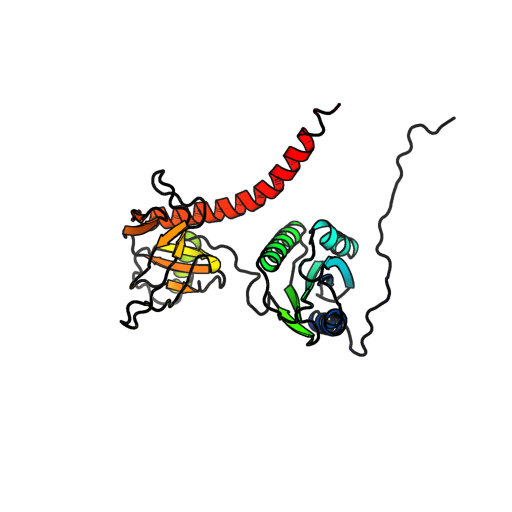861 1.00 90.50 79 GLU A N 1
ATOM 615 C CA . GLU A 1 79 ? 0.795 2.728 -17.501 1.00 90.50 79 GLU A CA 1
ATOM 616 C C . GLU A 1 79 ? 1.823 1.762 -16.915 1.00 90.50 79 GLU A C 1
ATOM 618 O O . GLU A 1 79 ? 2.606 1.172 -17.655 1.00 90.50 79 GLU A O 1
ATOM 623 N N . VAL A 1 80 ? 1.727 1.506 -15.606 1.00 94.50 80 VAL A N 1
ATOM 624 C CA . VAL A 1 80 ? 2.504 0.473 -14.913 1.00 94.50 80 VAL A CA 1
ATOM 625 C C . VAL A 1 80 ? 2.241 -0.904 -15.528 1.00 94.50 80 VAL A C 1
ATOM 627 O O . VAL A 1 80 ? 3.136 -1.511 -16.123 1.00 94.50 80 VAL A O 1
ATOM 630 N N . PHE A 1 81 ? 0.987 -1.359 -15.477 1.00 96.12 81 PHE A N 1
ATOM 631 C CA . PHE A 1 81 ? 0.621 -2.710 -15.893 1.00 96.12 81 PHE A CA 1
ATOM 632 C C . PHE A 1 81 ? 0.684 -2.925 -17.404 1.00 96.12 81 PHE A C 1
ATOM 634 O O . PHE A 1 81 ? 0.798 -4.069 -17.833 1.00 96.12 81 PHE A O 1
ATOM 641 N N . LYS A 1 82 ? 0.677 -1.872 -18.233 1.00 94.12 82 LYS A N 1
ATOM 642 C CA . LYS A 1 82 ? 0.896 -2.008 -19.681 1.00 94.12 82 LYS A CA 1
ATOM 643 C C . LYS A 1 82 ? 2.223 -2.703 -19.972 1.00 94.12 82 LYS A C 1
ATOM 645 O O . LYS A 1 82 ? 2.249 -3.657 -20.744 1.00 94.12 82 LYS A O 1
ATOM 650 N N . SER A 1 83 ? 3.307 -2.248 -19.343 1.00 93.88 83 SER A N 1
ATOM 651 C CA . SER A 1 83 ? 4.623 -2.867 -19.526 1.00 93.88 83 SER A CA 1
ATOM 652 C C . SER A 1 83 ? 4.684 -4.258 -18.896 1.00 93.88 83 SER A C 1
ATOM 654 O O . SER A 1 83 ? 5.173 -5.194 -19.525 1.00 93.88 83 SER A O 1
ATOM 656 N N . THR A 1 84 ? 4.112 -4.418 -17.704 1.00 97.00 84 THR A N 1
ATOM 657 C CA . THR A 1 84 ? 4.121 -5.669 -16.939 1.00 97.00 84 THR A CA 1
ATOM 658 C C . THR A 1 84 ? 3.392 -6.795 -17.666 1.00 97.00 84 THR A C 1
ATOM 660 O O . THR A 1 84 ? 3.941 -7.885 -17.827 1.00 97.00 84 THR A O 1
ATOM 663 N N . ILE A 1 85 ? 2.203 -6.513 -18.207 1.00 96.50 85 ILE A N 1
ATOM 664 C CA . ILE A 1 85 ? 1.411 -7.468 -18.990 1.00 96.50 85 ILE A CA 1
ATOM 665 C C . ILE A 1 85 ? 2.129 -7.812 -20.296 1.00 96.50 85 ILE A C 1
ATOM 667 O O . ILE A 1 85 ? 2.300 -8.987 -20.611 1.00 96.50 85 ILE A O 1
ATOM 671 N N . LEU A 1 86 ? 2.595 -6.809 -21.050 1.00 95.81 86 LEU A N 1
ATOM 672 C CA . LEU A 1 86 ? 3.293 -7.055 -22.319 1.00 95.81 86 LEU A CA 1
ATOM 673 C C . LEU A 1 86 ? 4.631 -7.788 -22.135 1.00 95.81 86 LEU A C 1
ATOM 675 O O . LEU A 1 86 ? 5.115 -8.415 -23.075 1.00 95.81 86 LEU A O 1
ATOM 679 N N . SER A 1 87 ? 5.213 -7.733 -20.936 1.00 95.75 87 SER A N 1
ATOM 680 C CA . SER A 1 87 ? 6.429 -8.468 -20.576 1.00 95.75 87 SER A CA 1
ATOM 681 C C . SER A 1 87 ? 6.166 -9.931 -20.220 1.00 95.75 87 SER A C 1
ATOM 683 O O . SER A 1 87 ? 7.125 -10.665 -20.000 1.00 95.75 87 SER A O 1
ATOM 685 N N . ASN A 1 88 ? 4.903 -10.372 -20.145 1.00 95.19 88 ASN A N 1
ATOM 686 C CA . ASN A 1 88 ? 4.514 -11.660 -19.555 1.00 95.19 88 ASN A CA 1
ATOM 687 C C . ASN A 1 88 ? 5.093 -11.841 -18.140 1.00 95.19 88 ASN A C 1
ATOM 689 O O . ASN A 1 88 ? 5.572 -12.919 -17.778 1.00 95.19 88 ASN A O 1
ATOM 693 N N . ALA A 1 89 ? 5.112 -10.761 -17.359 1.00 96.81 89 ALA A N 1
ATOM 694 C CA . ALA A 1 89 ? 5.641 -10.790 -16.008 1.00 96.81 89 ALA A CA 1
ATOM 695 C C . ALA A 1 89 ? 4.681 -11.534 -15.072 1.00 96.81 89 ALA A C 1
ATOM 697 O O . ALA A 1 89 ? 3.471 -11.327 -15.132 1.00 96.81 89 ALA A O 1
ATOM 698 N N . SER A 1 90 ? 5.219 -12.363 -14.178 1.00 92.19 90 SER A N 1
ATOM 699 C CA . SER A 1 90 ? 4.446 -12.981 -13.089 1.00 92.19 90 SER A CA 1
ATOM 700 C C . SER A 1 90 ? 4.493 -12.159 -11.804 1.00 92.19 90 SER A C 1
ATOM 702 O O . SER A 1 90 ? 3.706 -12.376 -10.887 1.00 92.19 90 SER A O 1
ATOM 704 N N . ALA A 1 91 ? 5.461 -11.250 -11.703 1.00 93.25 91 ALA A N 1
ATOM 705 C CA . ALA A 1 91 ? 5.630 -10.362 -10.568 1.00 93.25 91 ALA A CA 1
ATOM 706 C C . ALA A 1 91 ? 6.320 -9.062 -11.000 1.00 93.25 91 ALA A C 1
ATOM 708 O O . ALA A 1 91 ? 6.930 -9.001 -12.070 1.00 93.25 91 ALA A O 1
ATOM 709 N N . PHE A 1 92 ? 6.242 -8.024 -10.174 1.00 96.00 92 PHE A N 1
ATOM 710 C CA . PHE A 1 92 ? 6.923 -6.756 -10.430 1.00 96.00 92 PHE A CA 1
ATOM 711 C C . PHE A 1 92 ? 7.380 -6.066 -9.144 1.00 96.00 92 PHE A C 1
ATOM 713 O O . PHE A 1 92 ? 6.867 -6.336 -8.057 1.00 96.00 92 PHE A O 1
ATOM 720 N N . ILE A 1 93 ? 8.332 -5.149 -9.286 1.00 95.56 93 ILE A N 1
ATOM 721 C CA . ILE A 1 93 ? 8.763 -4.216 -8.239 1.00 95.56 93 ILE A CA 1
ATOM 722 C C . ILE A 1 93 ? 8.542 -2.802 -8.755 1.00 95.56 93 ILE A C 1
AT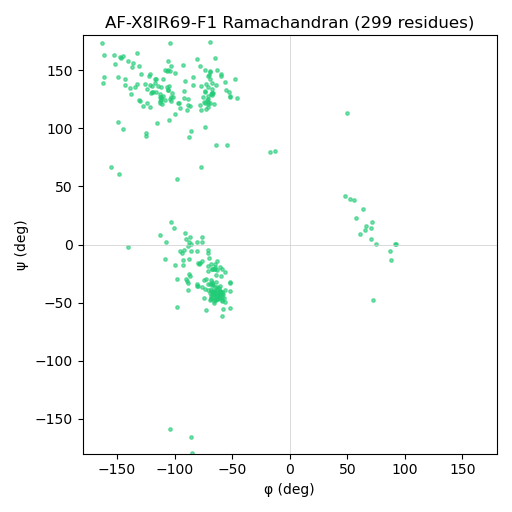OM 724 O O . ILE A 1 93 ? 8.948 -2.489 -9.874 1.00 95.56 93 ILE A O 1
ATOM 728 N N . ALA A 1 94 ? 7.893 -1.957 -7.958 1.00 95.31 94 ALA A N 1
ATOM 729 C CA . ALA A 1 94 ? 7.848 -0.527 -8.242 1.00 95.31 94 ALA A CA 1
ATOM 730 C C . ALA A 1 94 ? 9.103 0.151 -7.707 1.00 95.31 94 ALA A C 1
ATOM 732 O O . ALA A 1 94 ? 9.589 -0.201 -6.634 1.00 95.31 94 ALA A O 1
ATOM 733 N N . VAL A 1 95 ? 9.585 1.153 -8.428 1.00 95.56 95 VAL A N 1
ATOM 734 C CA . VAL A 1 95 ? 10.744 1.943 -8.032 1.00 95.56 95 VAL A CA 1
ATOM 735 C C . VAL A 1 95 ? 10.475 3.407 -8.340 1.00 95.56 95 VAL A C 1
ATOM 737 O O . VAL A 1 95 ? 10.020 3.714 -9.441 1.00 95.56 95 VAL A O 1
ATOM 740 N N . HIS A 1 96 ? 10.782 4.315 -7.420 1.00 94.88 96 HIS A N 1
ATOM 741 C CA . HIS A 1 96 ? 10.885 5.735 -7.750 1.00 94.88 96 HIS A CA 1
ATOM 742 C C . HIS A 1 96 ? 11.981 6.440 -6.962 1.00 94.88 96 HIS A C 1
ATOM 744 O O . HIS A 1 96 ? 12.455 5.921 -5.955 1.00 94.88 96 HIS A O 1
ATOM 750 N N . ASN A 1 97 ? 12.402 7.614 -7.429 1.00 94.62 97 ASN A N 1
ATOM 751 C CA . ASN A 1 97 ? 13.352 8.460 -6.712 1.00 94.62 97 ASN A CA 1
ATOM 752 C C . ASN A 1 97 ? 12.686 9.693 -6.101 1.00 94.62 97 ASN A C 1
ATOM 754 O O . ASN A 1 97 ? 11.773 10.266 -6.690 1.00 94.62 97 ASN A O 1
ATOM 758 N N . HIS A 1 98 ? 13.233 10.142 -4.975 1.00 92.88 98 HIS A N 1
ATOM 759 C CA . HIS A 1 98 ? 13.011 11.466 -4.407 1.00 92.88 98 HIS A CA 1
ATOM 760 C C . HIS A 1 98 ? 14.262 12.324 -4.654 1.00 92.88 98 HIS A C 1
ATOM 762 O O . HIS A 1 98 ? 15.278 12.111 -3.983 1.00 92.88 98 HIS A O 1
ATOM 768 N N . PRO A 1 99 ? 14.231 13.316 -5.569 1.00 90.75 99 PRO A N 1
ATOM 769 C CA . PRO A 1 99 ? 15.376 14.197 -5.833 1.00 90.75 99 PRO A CA 1
ATOM 770 C C . PRO A 1 99 ? 15.903 14.927 -4.588 1.00 90.75 99 PRO A C 1
ATOM 772 O O . PRO A 1 99 ? 17.067 15.314 -4.543 1.00 90.75 99 PRO A O 1
ATOM 775 N N . SER A 1 100 ? 15.057 15.095 -3.567 1.00 88.88 100 SER A N 1
ATOM 776 C CA . SER A 1 100 ? 15.402 15.700 -2.275 1.00 88.88 100 SER A CA 1
ATOM 777 C C . SER A 1 100 ? 16.404 14.889 -1.443 1.00 88.88 100 SER A C 1
ATOM 779 O O . SER A 1 100 ? 17.026 15.452 -0.543 1.00 88.88 100 SER A O 1
ATOM 781 N N . GLY A 1 101 ? 16.535 13.585 -1.704 1.00 88.12 101 GLY A N 1
ATOM 782 C CA . GLY A 1 101 ? 17.350 12.662 -0.910 1.00 88.12 101 GLY A CA 1
ATOM 783 C C . GLY A 1 101 ? 16.627 12.021 0.280 1.00 88.12 101 GLY A C 1
ATOM 784 O O . GLY A 1 101 ? 17.134 11.042 0.819 1.00 88.12 101 GLY A O 1
ATOM 785 N N . ASP A 1 102 ? 15.449 12.512 0.684 1.00 85.00 102 ASP A N 1
ATOM 786 C CA . ASP A 1 102 ? 14.670 11.903 1.772 1.00 85.00 102 ASP A CA 1
ATOM 787 C C . ASP A 1 102 ? 13.950 10.647 1.274 1.00 85.00 102 ASP A C 1
ATOM 789 O O . ASP A 1 102 ? 13.069 10.734 0.428 1.00 85.00 102 ASP A O 1
ATOM 793 N N . VAL A 1 103 ? 14.296 9.479 1.811 1.00 85.25 103 VAL A N 1
ATOM 794 C CA . VAL A 1 103 ? 13.712 8.189 1.406 1.00 85.25 103 VAL A CA 1
ATOM 795 C C . VAL A 1 103 ? 12.413 7.839 2.139 1.00 85.25 103 VAL A C 1
ATOM 797 O O . VAL A 1 103 ? 11.844 6.770 1.915 1.00 85.25 103 VAL A O 1
ATOM 800 N N . ASN A 1 104 ? 11.928 8.695 3.044 1.00 78.62 104 ASN A N 1
ATOM 801 C CA . ASN A 1 104 ? 10.671 8.437 3.738 1.00 78.62 104 ASN A CA 1
ATOM 802 C C . ASN A 1 104 ? 9.479 8.529 2.769 1.00 78.62 104 ASN A C 1
ATOM 804 O O . ASN A 1 104 ? 9.323 9.545 2.092 1.00 78.62 104 ASN A O 1
ATOM 808 N N . PRO A 1 105 ? 8.583 7.521 2.738 1.00 76.69 105 PRO A N 1
ATOM 809 C CA . PRO A 1 105 ? 7.431 7.546 1.847 1.00 76.69 105 PRO A CA 1
ATOM 810 C C . PRO A 1 105 ? 6.433 8.635 2.248 1.00 76.69 105 PRO A C 1
ATOM 812 O O . PRO A 1 105 ? 6.019 8.729 3.4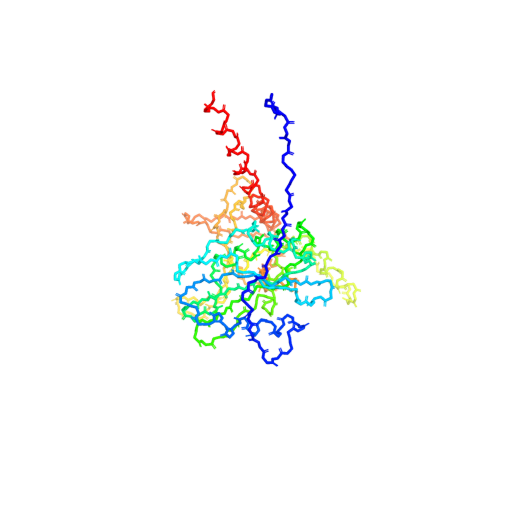13 1.00 76.69 105 PRO A O 1
ATOM 815 N N . SER A 1 106 ? 5.971 9.394 1.261 1.00 73.38 106 SER A N 1
ATOM 816 C CA . SER A 1 106 ? 4.842 10.310 1.380 1.00 73.38 106 SER A CA 1
ATOM 817 C C . SER A 1 106 ? 3.514 9.553 1.541 1.00 73.38 106 SER A C 1
ATOM 819 O O . SER A 1 106 ? 3.423 8.320 1.467 1.00 73.38 106 SER A O 1
ATOM 821 N N . ARG A 1 107 ? 2.421 10.290 1.777 1.00 64.19 107 ARG A N 1
ATOM 822 C CA . ARG A 1 107 ? 1.077 9.682 1.827 1.00 64.19 107 ARG A CA 1
ATOM 823 C C . ARG A 1 107 ? 0.655 9.182 0.452 1.00 64.19 107 ARG A C 1
ATOM 825 O O . ARG A 1 107 ? -0.048 8.174 0.347 1.00 64.19 107 ARG A O 1
ATOM 832 N N . GLU A 1 108 ? 1.072 9.899 -0.573 1.00 68.81 108 GLU A N 1
ATOM 833 C CA . GLU A 1 108 ? 0.853 9.617 -1.975 1.00 68.81 108 GLU A CA 1
ATOM 834 C C . GLU A 1 108 ? 1.559 8.313 -2.357 1.00 68.81 108 GLU A C 1
ATOM 836 O O . GLU A 1 108 ? 0.903 7.440 -2.924 1.00 68.81 108 GLU A O 1
ATOM 841 N N . ASP A 1 109 ? 2.804 8.099 -1.921 1.00 78.06 109 ASP A N 1
ATOM 842 C CA . ASP A 1 109 ? 3.551 6.856 -2.175 1.00 78.06 109 ASP A CA 1
ATOM 843 C C . ASP A 1 109 ? 2.859 5.654 -1.555 1.00 78.06 109 ASP A C 1
ATOM 845 O O . ASP A 1 109 ? 2.650 4.640 -2.219 1.00 78.06 109 ASP A O 1
ATOM 849 N N . ILE A 1 110 ? 2.421 5.769 -0.300 1.00 73.12 110 ILE A N 1
ATOM 850 C CA . ILE A 1 110 ? 1.677 4.702 0.386 1.00 73.12 110 ILE A CA 1
ATOM 851 C C . ILE A 1 110 ? 0.366 4.397 -0.357 1.00 73.12 110 ILE A C 1
ATOM 853 O O . ILE A 1 110 ? 0.017 3.233 -0.568 1.00 73.12 110 ILE A O 1
ATOM 857 N N . SER A 1 111 ? -0.356 5.436 -0.781 1.00 68.44 111 SER A N 1
ATOM 858 C CA . SER A 1 111 ? -1.612 5.313 -1.530 1.00 68.44 111 SER A CA 1
ATOM 859 C C . SER A 1 111 ? -1.409 4.644 -2.895 1.00 68.44 111 SER A C 1
ATOM 861 O O . SER A 1 111 ? -2.159 3.735 -3.265 1.00 68.44 111 SER A O 1
ATOM 863 N N . VAL A 1 112 ? -0.369 5.048 -3.628 1.00 79.94 112 VAL A N 1
ATOM 864 C CA . VAL A 1 112 ? 0.019 4.468 -4.920 1.00 79.94 112 VAL A CA 1
ATOM 865 C C . VAL A 1 112 ? 0.436 3.016 -4.744 1.00 79.94 112 VAL A C 1
ATOM 867 O O . VAL A 1 112 ? -0.084 2.165 -5.461 1.00 79.94 112 VAL A O 1
ATOM 870 N N . THR A 1 113 ? 1.289 2.718 -3.761 1.00 82.00 113 THR A N 1
ATOM 871 C CA . THR A 1 113 ? 1.731 1.352 -3.432 1.00 82.00 113 THR A CA 1
ATOM 872 C C . THR A 1 113 ? 0.533 0.440 -3.258 1.00 82.00 113 THR A C 1
ATOM 874 O O . THR A 1 113 ? 0.391 -0.544 -3.977 1.00 82.00 113 THR A O 1
ATOM 877 N N . LYS A 1 114 ? -0.396 0.820 -2.374 1.00 72.19 114 LYS A N 1
ATOM 878 C CA . LYS A 1 114 ? -1.605 0.042 -2.105 1.00 72.19 114 LYS A CA 1
ATOM 879 C C . LYS A 1 114 ? -2.425 -0.188 -3.371 1.00 72.19 114 LYS A C 1
ATOM 881 O O . LYS A 1 114 ? -2.852 -1.304 -3.646 1.00 72.19 114 LYS A O 1
ATOM 886 N N . ARG A 1 115 ? -2.622 0.862 -4.170 1.00 75.94 115 ARG A N 1
ATOM 887 C CA . ARG A 1 115 ? -3.391 0.776 -5.414 1.00 75.94 115 ARG A CA 1
ATOM 888 C C . ARG A 1 115 ? -2.737 -0.160 -6.431 1.00 75.94 115 ARG A C 1
ATOM 890 O O . ARG A 1 115 ? -3.450 -0.871 -7.136 1.00 75.94 115 ARG A O 1
ATOM 897 N N . LEU A 1 116 ? -1.411 -0.152 -6.527 1.00 86.31 116 LEU A N 1
ATOM 898 C CA . LEU A 1 116 ? -0.664 -1.046 -7.408 1.00 86.31 116 LEU A CA 1
ATOM 899 C C . LEU A 1 116 ? -0.690 -2.488 -6.901 1.00 86.31 116 LEU A C 1
ATOM 901 O O . LEU A 1 116 ? -0.892 -3.383 -7.715 1.00 86.31 116 LEU A O 1
ATOM 905 N N . MET A 1 117 ? -0.590 -2.712 -5.589 1.00 82.56 117 MET A N 1
ATOM 906 C CA . MET A 1 117 ? -0.769 -4.035 -4.985 1.00 82.56 117 MET A CA 1
ATOM 907 C C . MET A 1 117 ? -2.157 -4.610 -5.282 1.00 82.56 117 MET A C 1
ATOM 909 O O . MET A 1 117 ? -2.264 -5.737 -5.760 1.00 82.56 117 MET A O 1
ATOM 913 N N . ASP A 1 118 ? -3.216 -3.823 -5.070 1.00 75.00 118 ASP A N 1
ATOM 914 C CA . ASP A 1 118 ? -4.595 -4.236 -5.350 1.00 75.00 118 ASP A CA 1
ATOM 915 C C . ASP A 1 118 ? -4.781 -4.608 -6.833 1.00 75.00 118 ASP A C 1
ATOM 917 O O . ASP A 1 118 ? -5.408 -5.619 -7.154 1.00 75.00 118 ASP A O 1
ATOM 921 N N . CYS A 1 119 ? -4.204 -3.821 -7.749 1.00 79.88 119 CYS A N 1
ATOM 922 C CA . CYS A 1 119 ? -4.240 -4.109 -9.185 1.00 79.88 119 CYS A CA 1
ATOM 923 C C . CYS A 1 119 ? -3.420 -5.354 -9.550 1.00 79.88 119 CYS A C 1
ATOM 925 O O . CYS A 1 119 ? -3.861 -6.148 -10.375 1.00 79.88 119 CYS A O 1
ATOM 927 N N . GLY A 1 120 ? -2.253 -5.537 -8.933 1.00 82.94 120 GLY A N 1
ATOM 928 C CA . GLY A 1 120 ? -1.401 -6.702 -9.152 1.00 82.94 120 GLY A CA 1
ATOM 929 C C . GLY A 1 120 ? -2.097 -7.989 -8.732 1.00 82.94 120 GLY A C 1
ATOM 930 O O . GLY A 1 120 ? -2.168 -8.931 -9.512 1.00 82.94 120 GLY A O 1
ATOM 931 N N . ASN A 1 121 ? -2.725 -7.986 -7.556 1.00 78.50 121 ASN A N 1
ATOM 932 C CA . ASN A 1 121 ? -3.524 -9.111 -7.070 1.00 78.50 121 ASN A CA 1
ATOM 933 C C . ASN A 1 121 ? -4.706 -9.425 -7.996 1.00 78.50 121 ASN A C 1
ATOM 935 O O . ASN A 1 121 ? -5.000 -10.590 -8.243 1.00 78.50 121 ASN A O 1
ATOM 939 N N . LEU A 1 122 ? -5.374 -8.399 -8.534 1.00 75.25 122 LEU A N 1
ATOM 940 C CA . LEU A 1 122 ? -6.470 -8.586 -9.488 1.00 75.25 122 LEU A CA 1
ATOM 941 C C . LEU A 1 122 ? -6.003 -9.219 -10.807 1.00 75.25 122 LEU A C 1
ATOM 943 O O . LEU A 1 122 ? -6.742 -9.991 -11.412 1.00 75.25 122 LEU A O 1
ATOM 947 N N . LEU A 1 123 ? -4.807 -8.858 -11.267 1.00 85.31 123 LEU A N 1
ATOM 948 C CA . LEU A 1 123 ? -4.235 -9.327 -12.529 1.00 85.31 123 LEU A CA 1
ATOM 949 C C . LEU A 1 123 ? -3.441 -10.631 -12.386 1.00 85.31 123 LEU A C 1
ATOM 951 O O . LEU A 1 123 ? -2.934 -11.119 -13.390 1.00 85.31 123 LEU A O 1
ATOM 955 N N . ASP A 1 124 ? -3.335 -11.170 -11.169 1.00 82.06 124 ASP A N 1
ATOM 956 C CA . ASP A 1 124 ? -2.450 -12.288 -10.819 1.00 82.06 124 ASP A CA 1
ATOM 957 C C . ASP A 1 124 ? -0.971 -12.014 -11.169 1.00 82.06 124 ASP A C 1
ATOM 959 O O . ASP A 1 124 ? -0.224 -12.873 -11.631 1.00 82.06 124 ASP A O 1
ATOM 963 N N . ILE A 1 125 ? -0.543 -10.764 -10.964 1.00 90.56 125 ILE A N 1
ATOM 964 C CA . ILE A 1 125 ? 0.836 -10.304 -11.142 1.00 90.56 125 ILE A CA 1
ATOM 965 C C . ILE A 1 125 ? 1.286 -9.651 -9.836 1.00 90.56 125 ILE A C 1
ATOM 967 O O . ILE A 1 125 ? 1.008 -8.478 -9.571 1.00 90.56 125 ILE A O 1
ATOM 971 N N . LYS A 1 126 ? 1.967 -10.423 -8.988 1.00 82.56 126 LYS A N 1
ATOM 972 C CA . LYS A 1 126 ? 2.273 -10.012 -7.612 1.00 82.56 126 LYS A CA 1
ATOM 973 C C . LYS A 1 126 ? 3.254 -8.837 -7.578 1.00 82.56 126 LYS A C 1
ATOM 975 O O . LYS A 1 126 ? 4.330 -8.896 -8.168 1.00 82.56 126 LYS A O 1
ATOM 980 N N . MET A 1 127 ? 2.923 -7.800 -6.815 1.00 89.12 127 MET A N 1
ATOM 981 C CA . MET A 1 127 ? 3.895 -6.774 -6.442 1.00 89.12 127 MET A CA 1
ATOM 982 C C . MET A 1 127 ? 4.780 -7.326 -5.320 1.00 89.12 127 MET A C 1
ATOM 984 O O . MET A 1 127 ? 4.258 -7.708 -4.273 1.00 89.12 127 MET A O 1
ATOM 988 N N . LEU A 1 128 ? 6.092 -7.411 -5.536 1.00 86.12 128 LEU A N 1
ATOM 989 C CA . LEU A 1 128 ? 7.024 -7.933 -4.528 1.00 86.12 128 LEU A CA 1
ATOM 990 C C . LEU A 1 128 ? 7.540 -6.850 -3.594 1.00 86.12 128 LEU A C 1
ATOM 992 O O . LEU A 1 128 ? 7.807 -7.134 -2.434 1.00 86.12 128 LEU A O 1
ATOM 996 N N . ASP A 1 129 ? 7.696 -5.633 -4.111 1.00 88.31 129 ASP A N 1
ATOM 997 C CA . ASP A 1 129 ? 8.193 -4.506 -3.337 1.00 88.31 129 ASP A CA 1
ATOM 998 C C . ASP A 1 129 ? 7.855 -3.168 -4.006 1.00 88.31 129 ASP A C 1
ATOM 1000 O O . ASP A 1 129 ? 7.532 -3.101 -5.200 1.00 88.31 129 ASP A O 1
ATOM 1004 N N . HIS A 1 130 ? 7.956 -2.100 -3.222 1.00 91.19 130 HIS A N 1
ATOM 1005 C CA . HIS A 1 130 ? 8.071 -0.729 -3.681 1.00 91.19 130 HIS A CA 1
ATOM 1006 C C . HIS A 1 130 ? 9.333 -0.112 -3.080 1.00 91.19 130 HIS A C 1
ATOM 1008 O O . HIS A 1 130 ? 9.477 -0.052 -1.860 1.00 91.19 130 HIS A O 1
ATOM 1014 N N . ILE A 1 131 ? 10.228 0.352 -3.941 1.00 93.50 131 ILE A N 1
ATOM 1015 C CA . ILE A 1 131 ? 11.534 0.891 -3.580 1.00 93.50 131 ILE A CA 1
ATOM 1016 C C . ILE A 1 131 ? 11.545 2.404 -3.823 1.00 93.50 131 ILE A C 1
ATOM 1018 O O . ILE A 1 131 ? 11.220 2.856 -4.920 1.00 93.50 131 ILE A O 1
ATOM 1022 N N . ILE A 1 132 ? 11.939 3.177 -2.811 1.00 93.19 132 ILE A N 1
ATOM 1023 C CA . ILE A 1 132 ? 12.200 4.621 -2.913 1.00 93.19 132 ILE A CA 1
ATOM 1024 C C . ILE A 1 132 ? 13.706 4.850 -2.872 1.00 93.19 132 ILE A C 1
ATOM 1026 O O . ILE A 1 132 ? 14.377 4.300 -2.000 1.00 93.19 132 ILE A O 1
ATOM 1030 N N . ILE A 1 133 ? 14.224 5.663 -3.789 1.00 95.25 133 ILE A N 1
ATOM 1031 C CA . ILE A 1 133 ? 15.649 5.983 -3.923 1.00 95.25 133 ILE A CA 1
ATOM 1032 C C . ILE A 1 133 ? 15.891 7.456 -3.588 1.00 95.25 133 ILE A C 1
ATOM 1034 O O . ILE A 1 133 ? 15.283 8.348 -4.178 1.00 95.25 133 ILE A O 1
ATOM 1038 N N . GLY A 1 134 ? 16.821 7.725 -2.679 1.00 93.44 134 GLY A N 1
ATOM 1039 C CA . GLY A 1 134 ? 17.251 9.074 -2.332 1.00 93.44 134 GLY A CA 1
ATOM 1040 C C . GLY A 1 134 ? 18.158 9.668 -3.410 1.00 93.44 134 GLY A C 1
ATOM 1041 O O . GLY A 1 134 ? 19.174 9.076 -3.780 1.00 93.44 134 GLY A O 1
ATOM 1042 N N . GLY A 1 135 ? 17.812 10.857 -3.903 1.00 92.50 135 GLY A N 1
ATOM 1043 C CA . GLY A 1 135 ? 18.647 11.651 -4.802 1.00 92.50 135 GLY A CA 1
ATOM 1044 C C . GLY A 1 135 ? 20.031 11.948 -4.213 1.00 92.50 135 GLY A C 1
ATOM 1045 O O . GLY A 1 135 ? 20.177 12.211 -3.020 1.00 92.50 135 GLY A O 1
ATOM 1046 N N . GLY A 1 136 ? 21.066 11.884 -5.051 1.00 91.25 136 GLY A N 1
ATOM 1047 C CA . GLY A 1 136 ? 22.470 12.098 -4.690 1.00 91.25 136 GLY A CA 1
ATOM 1048 C C . GLY A 1 136 ? 23.109 10.969 -3.871 1.00 91.25 136 GLY A C 1
ATOM 1049 O O . GLY A 1 136 ? 24.198 10.514 -4.219 1.00 91.25 136 GLY A O 1
ATOM 1050 N N . SER A 1 137 ? 22.451 10.496 -2.808 1.00 89.62 137 SER A N 1
ATOM 1051 C CA . SER A 1 137 ? 22.978 9.452 -1.918 1.00 89.62 137 SER A CA 1
ATOM 1052 C C . SER A 1 137 ? 22.799 8.038 -2.474 1.00 89.62 137 SER A C 1
ATOM 1054 O O . SER A 1 137 ? 23.656 7.186 -2.248 1.00 89.62 137 SER A O 1
ATOM 1056 N N . GLY A 1 138 ? 21.706 7.785 -3.202 1.00 88.50 138 GLY A N 1
ATOM 1057 C CA . GLY A 1 138 ? 21.302 6.438 -3.606 1.00 88.50 138 GLY A CA 1
ATOM 1058 C C . GLY A 1 138 ? 20.792 5.578 -2.445 1.00 88.50 138 GLY A C 1
ATOM 1059 O O . GLY A 1 138 ? 20.690 4.363 -2.597 1.00 88.50 138 GLY A O 1
ATOM 1060 N N . GLU A 1 139 ? 20.491 6.176 -1.285 1.00 90.00 139 GLU A N 1
ATOM 1061 C CA . GLU A 1 139 ? 19.872 5.460 -0.164 1.00 90.00 139 GLU A CA 1
ATOM 1062 C C . GLU A 1 139 ? 18.519 4.870 -0.576 1.00 90.00 139 GLU A C 1
ATOM 1064 O O . GLU A 1 139 ? 17.799 5.455 -1.382 1.00 90.00 139 GLU A O 1
ATOM 1069 N N . ILE A 1 140 ? 18.169 3.709 -0.018 1.00 91.56 140 ILE A N 1
ATOM 1070 C CA . ILE A 1 140 ? 16.972 2.960 -0.407 1.00 91.56 140 ILE A CA 1
ATOM 1071 C C . ILE A 1 140 ? 16.020 2.793 0.780 1.00 91.56 140 ILE A C 1
ATOM 1073 O O . ILE A 1 140 ? 16.427 2.406 1.877 1.00 91.56 140 ILE A O 1
ATOM 1077 N N . TYR A 1 141 ? 14.728 2.990 0.525 1.00 86.25 141 TYR A N 1
ATOM 1078 C CA . TYR A 1 141 ? 13.634 2.500 1.359 1.00 86.25 141 TYR A CA 1
ATOM 1079 C C . TYR A 1 141 ? 12.863 1.402 0.618 1.00 86.25 141 TYR A C 1
ATOM 1081 O O . TYR A 1 141 ? 12.301 1.655 -0.443 1.00 86.25 141 TYR A O 1
ATOM 1089 N N . SER A 1 142 ? 12.792 0.201 1.196 1.00 82.19 142 SER A N 1
ATOM 1090 C CA . SER A 1 142 ? 11.960 -0.913 0.714 1.00 82.19 142 SER A CA 1
ATOM 1091 C C . SER A 1 142 ? 10.691 -1.029 1.560 1.00 82.19 142 SER A C 1
ATOM 1093 O O . SER A 1 142 ? 10.757 -1.127 2.786 1.00 82.19 142 SER A O 1
ATOM 1095 N N . PHE A 1 143 ? 9.513 -1.040 0.938 1.00 78.50 143 PHE A N 1
ATOM 1096 C CA . PHE A 1 143 ? 8.265 -1.278 1.667 1.00 78.50 143 PHE A CA 1
ATOM 1097 C C . PHE A 1 143 ? 8.156 -2.722 2.177 1.00 78.50 143 PHE A C 1
ATOM 1099 O O . PHE A 1 143 ? 7.578 -2.945 3.247 1.00 78.50 143 PHE A O 1
ATOM 1106 N N . ASN A 1 144 ? 8.689 -3.691 1.434 1.00 76.31 144 ASN A N 1
ATOM 1107 C CA . ASN A 1 144 ? 8.673 -5.103 1.795 1.00 76.31 144 ASN A CA 1
ATOM 1108 C C . ASN A 1 144 ? 9.586 -5.391 2.996 1.00 76.31 144 ASN A C 1
ATOM 1110 O O . ASN A 1 144 ? 9.125 -5.973 3.976 1.00 76.31 144 ASN A O 1
ATOM 1114 N N . GLU A 1 145 ? 10.831 -4.897 3.000 1.00 67.00 145 GLU A N 1
ATOM 1115 C CA . GLU A 1 145 ? 11.740 -5.022 4.158 1.00 67.00 145 GLU A CA 1
ATOM 1116 C C . GLU A 1 145 ? 11.169 -4.366 5.422 1.00 67.00 145 GLU A C 1
ATOM 1118 O O . GLU A 1 145 ? 11.484 -4.764 6.544 1.00 67.00 145 GLU A O 1
ATOM 1123 N N . LYS A 1 146 ? 10.317 -3.349 5.251 1.00 63.09 146 LYS A N 1
ATOM 1124 C CA . LYS A 1 146 ? 9.623 -2.658 6.345 1.00 63.09 146 LYS A CA 1
ATOM 1125 C C . LYS A 1 146 ? 8.256 -3.271 6.686 1.00 63.09 146 LYS A C 1
ATOM 1127 O O . LYS A 1 146 ? 7.516 -2.656 7.452 1.00 63.09 146 LYS A O 1
ATOM 1132 N N . GLY A 1 147 ? 7.910 -4.442 6.138 1.00 52.53 147 GLY A N 1
ATOM 1133 C CA . GLY A 1 147 ? 6.716 -5.222 6.500 1.00 52.53 147 GLY A CA 1
ATOM 1134 C C . GLY A 1 147 ? 5.378 -4.629 6.043 1.00 52.53 147 GLY A C 1
ATOM 1135 O O . GLY A 1 147 ? 4.324 -4.964 6.585 1.00 52.53 147 GLY A O 1
ATOM 1136 N N . ARG A 1 148 ? 5.375 -3.718 5.061 1.00 56.09 148 ARG A N 1
ATOM 1137 C CA . ARG A 1 148 ? 4.176 -2.936 4.704 1.00 56.09 148 ARG A CA 1
ATOM 1138 C C . ARG A 1 148 ? 3.221 -3.604 3.712 1.00 56.09 148 ARG A C 1
ATOM 1140 O O . ARG A 1 148 ? 2.148 -3.058 3.471 1.00 56.09 148 ARG A O 1
ATOM 1147 N N . PHE A 1 149 ? 3.578 -4.761 3.157 1.00 51.62 149 PHE A N 1
ATOM 1148 C CA . PHE A 1 149 ? 2.828 -5.409 2.076 1.00 51.62 149 PHE A CA 1
ATOM 1149 C C . PHE A 1 149 ? 1.717 -6.357 2.569 1.00 51.62 149 PHE A C 1
ATOM 1151 O O . PHE A 1 149 ? 0.611 -6.336 2.034 1.00 51.62 149 PHE A O 1
ATOM 1158 N N . ASP A 1 150 ? 1.934 -7.123 3.635 1.00 42.16 150 ASP A N 1
ATOM 1159 C CA . ASP A 1 150 ? 1.030 -8.234 3.989 1.00 42.16 150 ASP A CA 1
ATOM 1160 C C . ASP A 1 150 ? -0.184 -7.843 4.857 1.00 42.16 150 ASP A C 1
ATOM 1162 O O . ASP A 1 150 ? -0.941 -8.695 5.309 1.00 42.16 150 ASP A O 1
ATOM 1166 N N . ASN A 1 151 ? -0.400 -6.549 5.112 1.00 45.41 151 ASN A N 1
ATOM 1167 C CA . ASN A 1 151 ? -0.951 -6.157 6.402 1.00 45.41 151 ASN A CA 1
ATOM 1168 C C . ASN A 1 151 ? -1.839 -4.904 6.377 1.00 45.41 151 ASN A C 1
ATOM 1170 O O . ASN A 1 151 ? -1.552 -3.954 7.076 1.00 45.41 151 ASN A O 1
ATOM 1174 N N . LEU A 1 152 ? -2.965 -4.840 5.658 1.00 51.53 152 LEU A N 1
ATOM 1175 C CA . LEU A 1 152 ? -3.814 -3.622 5.699 1.00 51.53 152 LEU A CA 1
ATOM 1176 C C . LEU A 1 152 ? -5.161 -3.730 6.433 1.00 51.53 152 LEU A C 1
ATOM 1178 O O . LEU A 1 152 ? -5.740 -2.684 6.729 1.00 51.53 152 LEU A O 1
ATOM 1182 N N . TYR A 1 153 ? -5.647 -4.927 6.780 1.00 50.78 153 TYR A N 1
ATOM 1183 C CA . TYR A 1 153 ? -6.872 -5.105 7.577 1.00 50.78 153 TYR A CA 1
ATOM 1184 C C . TYR A 1 153 ? -6.956 -6.517 8.183 1.00 50.78 153 TYR A C 1
ATOM 1186 O O . TYR A 1 153 ? -6.620 -7.474 7.497 1.00 50.78 153 TYR A O 1
ATOM 1194 N N . ILE A 1 154 ? -7.394 -6.632 9.443 1.00 56.84 154 ILE A N 1
ATOM 1195 C CA . ILE A 1 154 ? -7.734 -7.892 10.129 1.00 56.84 154 ILE A CA 1
ATOM 1196 C C . ILE A 1 154 ? -9.019 -7.645 10.923 1.00 56.84 154 ILE A C 1
ATOM 1198 O O . ILE A 1 154 ? -9.081 -6.681 11.697 1.00 56.84 154 ILE A O 1
ATOM 1202 N N . GLU A 1 155 ? -10.018 -8.514 10.759 1.00 58.91 155 GLU A N 1
ATOM 1203 C CA . GLU A 1 155 ? -11.280 -8.431 11.503 1.00 58.91 155 GLU A CA 1
ATOM 1204 C C . GLU A 1 155 ? -11.088 -8.767 12.988 1.00 58.91 155 GLU A C 1
ATOM 1206 O O . GLU A 1 155 ? -10.258 -9.598 13.369 1.00 58.91 155 GLU A O 1
ATOM 1211 N N . THR A 1 156 ? -11.887 -8.161 13.864 1.00 67.00 156 THR A N 1
ATOM 1212 C CA . THR A 1 156 ? -11.881 -8.472 15.300 1.00 67.00 156 THR A CA 1
ATOM 1213 C C . THR A 1 156 ? -12.137 -9.959 15.574 1.00 67.00 156 THR A C 1
ATOM 1215 O O . THR A 1 156 ? -11.511 -10.543 16.465 1.00 67.00 156 THR A O 1
ATOM 1218 N N . THR A 1 157 ? -13.035 -10.584 14.809 1.00 60.00 157 THR A N 1
ATOM 1219 C CA . THR A 1 157 ? -13.373 -12.016 14.892 1.00 60.00 157 THR A CA 1
ATOM 1220 C C . THR A 1 157 ? -12.202 -12.909 14.493 1.00 60.00 157 THR A C 1
ATOM 1222 O O . THR A 1 157 ? -11.899 -13.860 15.211 1.00 60.00 157 THR A O 1
ATOM 1225 N N . GLU A 1 158 ? -11.476 -12.560 13.430 1.00 57.53 158 GLU A N 1
ATOM 1226 C CA . GLU A 1 158 ? -10.298 -13.302 12.962 1.00 57.53 158 GLU A CA 1
ATOM 1227 C C . GLU A 1 158 ? -9.143 -13.241 13.970 1.00 57.53 158 GLU A C 1
ATOM 1229 O O . GLU A 1 158 ? -8.502 -14.256 14.242 1.00 57.53 158 GLU A O 1
ATOM 1234 N N . VAL A 1 159 ? -8.893 -12.081 14.600 1.00 60.31 159 VAL A N 1
ATOM 1235 C CA . VAL A 1 159 ? -7.896 -11.979 15.689 1.00 60.31 159 VAL A CA 1
ATOM 1236 C C . VAL A 1 159 ? -8.245 -12.932 16.830 1.00 60.31 159 VAL A C 1
ATOM 1238 O O . VAL A 1 159 ? -7.359 -13.594 17.379 1.00 60.31 159 VAL A O 1
ATOM 1241 N N . ARG A 1 160 ? -9.531 -13.013 17.192 1.00 61.06 160 ARG A N 1
ATOM 1242 C CA . ARG A 1 160 ? -10.014 -13.901 18.253 1.00 61.06 160 ARG A CA 1
ATOM 1243 C C . ARG A 1 160 ? -9.829 -15.371 17.873 1.00 61.06 160 ARG A C 1
ATOM 1245 O O . ARG A 1 160 ? -9.266 -16.109 18.675 1.00 61.06 160 ARG A O 1
ATOM 1252 N N . GLU A 1 161 ? -10.269 -15.792 16.690 1.00 56.25 161 GLU A N 1
ATOM 1253 C CA . GLU A 1 161 ? -10.120 -17.176 16.210 1.00 56.25 161 GLU A CA 1
ATOM 1254 C C . GLU A 1 161 ? -8.645 -17.591 16.145 1.00 56.25 161 GLU A C 1
ATOM 1256 O O . GLU A 1 161 ? -8.262 -18.606 16.726 1.00 56.25 161 GLU A O 1
ATOM 1261 N N . ASN A 1 162 ? -7.783 -16.751 15.569 1.00 54.12 162 ASN A N 1
ATOM 1262 C CA . ASN A 1 162 ? -6.353 -17.037 15.447 1.00 54.12 162 ASN A CA 1
ATOM 1263 C C . ASN A 1 162 ? -5.632 -17.072 16.806 1.00 54.12 162 ASN A C 1
ATOM 1265 O O . ASN A 1 162 ? -4.748 -17.902 17.019 1.00 54.12 162 ASN A O 1
ATOM 1269 N N . MET A 1 163 ? -6.034 -16.241 17.777 1.00 57.84 163 MET A N 1
ATOM 1270 C CA . MET A 1 163 ? -5.533 -16.356 19.154 1.00 57.84 163 MET A CA 1
ATOM 1271 C C . MET A 1 163 ? -6.004 -17.630 19.865 1.00 57.84 163 MET A C 1
ATOM 1273 O O . MET A 1 163 ? -5.282 -18.135 20.727 1.00 57.84 163 MET A O 1
ATOM 1277 N N . VAL A 1 164 ? -7.204 -18.134 19.561 1.00 55.62 164 VAL A N 1
ATOM 1278 C CA . VAL A 1 164 ? -7.705 -19.400 20.121 1.00 55.62 164 VAL A CA 1
ATOM 1279 C C . VAL A 1 164 ? -6.897 -20.572 19.567 1.00 55.62 164 VAL A C 1
ATOM 1281 O O . VAL A 1 164 ? -6.425 -21.385 20.359 1.00 55.62 164 VAL A O 1
ATOM 1284 N N . MET A 1 165 ? -6.649 -20.600 18.254 1.00 49.78 165 MET A N 1
ATOM 1285 C CA . MET A 1 165 ? -5.858 -21.647 17.594 1.00 49.78 165 MET A CA 1
ATOM 1286 C C . MET A 1 165 ? -4.412 -21.712 18.114 1.00 49.78 165 MET A C 1
ATOM 1288 O O . MET A 1 165 ? -3.909 -22.797 18.392 1.00 49.78 165 MET A O 1
ATOM 1292 N N . GLU A 1 166 ? -3.751 -20.570 18.343 1.00 52.97 166 GLU A N 1
ATOM 1293 C CA . GLU A 1 166 ? -2.409 -20.548 18.955 1.00 52.97 166 GLU A CA 1
ATOM 1294 C C . GLU A 1 166 ? -2.393 -21.075 20.402 1.00 52.97 166 GLU A C 1
ATOM 1296 O O . GLU A 1 166 ? -1.410 -21.675 20.843 1.00 52.97 166 GLU A O 1
ATOM 1301 N N . LYS A 1 167 ? -3.477 -20.871 21.163 1.00 51.19 167 LYS A N 1
ATOM 1302 C CA . LYS A 1 167 ? -3.578 -21.322 22.560 1.00 51.19 167 LYS A CA 1
ATOM 1303 C C . LYS A 1 167 ? -3.881 -22.813 22.701 1.00 51.19 167 LYS A C 1
ATOM 1305 O O . LYS A 1 167 ? -3.647 -23.363 23.777 1.00 51.19 167 LYS A O 1
ATOM 1310 N N . GLU A 1 168 ? -4.341 -23.500 21.656 1.00 49.66 168 GLU A N 1
ATOM 1311 C CA . GLU A 1 168 ? -4.561 -24.954 21.714 1.00 49.66 168 GLU A CA 1
ATOM 1312 C C . GLU A 1 168 ? -3.257 -25.752 21.912 1.00 49.66 168 GLU A C 1
ATOM 1314 O O . GLU A 1 168 ? -3.296 -26.863 22.442 1.00 49.66 168 GLU A O 1
ATOM 1319 N N . GLY A 1 169 ? -2.090 -25.160 21.621 1.00 50.88 169 GLY A N 1
ATOM 1320 C CA . GLY A 1 169 ? -0.779 -25.730 21.956 1.00 50.88 169 GLY A CA 1
ATOM 1321 C C . GLY A 1 169 ? -0.333 -25.537 23.415 1.00 50.88 169 GLY A C 1
ATOM 1322 O O . GLY A 1 169 ? 0.577 -26.229 23.871 1.00 50.88 169 GLY A O 1
ATOM 1323 N N . VAL A 1 170 ? -0.952 -24.626 24.181 1.00 40.72 170 VAL A N 1
ATOM 1324 C CA . VAL A 1 170 ? -0.557 -24.306 25.564 1.00 40.72 170 VAL A CA 1
ATOM 1325 C C . VAL A 1 170 ? -1.791 -23.976 26.408 1.00 40.72 170 VAL A C 1
ATOM 1327 O O . VAL A 1 170 ? -2.260 -22.847 26.430 1.00 40.72 170 VAL A O 1
ATOM 1330 N N . ARG A 1 171 ? -2.246 -24.974 27.179 1.00 37.47 171 ARG A N 1
ATOM 1331 C CA . ARG A 1 171 ? -3.078 -24.874 28.397 1.00 37.47 171 ARG A CA 1
ATOM 1332 C C . ARG A 1 171 ? -4.345 -23.995 28.289 1.00 37.47 171 ARG A C 1
ATOM 1334 O O . ARG A 1 171 ? -4.300 -22.771 28.313 1.00 37.47 171 ARG A O 1
ATOM 1341 N N . LYS A 1 172 ? -5.512 -24.653 28.368 1.00 39.78 172 LYS A N 1
ATOM 1342 C CA . LYS A 1 172 ? -6.830 -24.051 28.652 1.00 39.78 172 LYS A CA 1
ATOM 1343 C C . LYS A 1 172 ? -6.806 -23.231 29.952 1.00 39.78 172 LYS A C 1
ATOM 1345 O O . LYS A 1 172 ? -7.186 -23.721 31.012 1.00 39.78 172 LYS A O 1
ATOM 1350 N N . THR A 1 173 ? -6.406 -21.970 29.887 1.00 37.78 173 THR A N 1
ATOM 1351 C CA . THR A 1 173 ? -6.734 -20.974 30.908 1.00 37.78 173 THR A CA 1
ATOM 1352 C C . THR A 1 173 ? -7.617 -19.918 30.272 1.00 37.78 173 THR A C 1
ATOM 1354 O O . THR A 1 173 ? -7.162 -19.109 29.472 1.00 37.78 173 THR A O 1
ATOM 1357 N N . MET A 1 174 ? -8.899 -20.018 30.624 1.00 42.59 174 MET A N 1
ATOM 1358 C CA . MET A 1 174 ? -9.998 -19.055 30.518 1.00 42.59 174 MET A CA 1
ATOM 1359 C C . MET A 1 174 ? -9.586 -17.605 30.193 1.00 42.59 174 MET A C 1
ATOM 1361 O O . MET A 1 174 ? -9.601 -16.748 31.076 1.00 42.59 174 MET A O 1
ATOM 1365 N N . ASP A 1 175 ? -9.312 -17.281 28.930 1.00 45.62 175 ASP A N 1
ATOM 1366 C CA . ASP A 1 175 ? -9.448 -15.896 28.475 1.00 45.62 175 ASP A CA 1
ATOM 1367 C C . ASP A 1 175 ? -10.897 -15.738 28.028 1.00 45.62 175 ASP A C 1
ATOM 1369 O O . ASP A 1 175 ? -11.279 -16.100 26.917 1.00 45.62 175 ASP A O 1
ATOM 1373 N N . LYS A 1 176 ? -11.730 -15.294 28.973 1.00 53.06 176 LYS A N 1
ATOM 1374 C CA . LYS A 1 176 ? -13.106 -14.864 28.716 1.00 53.06 176 LYS A CA 1
ATOM 1375 C C . LYS A 1 176 ? -13.107 -13.955 27.484 1.00 53.06 176 LYS A C 1
ATOM 1377 O O . LYS A 1 176 ? -12.341 -12.998 27.476 1.00 53.06 176 LYS A O 1
ATOM 1382 N N . GLU A 1 177 ? -13.938 -14.293 26.500 1.00 69.19 177 GLU A N 1
ATOM 1383 C CA . GLU A 1 177 ? -14.175 -13.643 25.199 1.00 69.19 177 GLU A CA 1
ATOM 1384 C C . GLU A 1 177 ? -13.679 -12.190 25.095 1.00 69.19 177 GLU A C 1
ATOM 1386 O O . GLU A 1 177 ? -14.432 -11.239 25.234 1.00 69.19 177 GLU A O 1
ATOM 1391 N N . ARG A 1 178 ? -12.382 -11.971 24.882 1.00 82.94 178 ARG A N 1
ATOM 1392 C CA . ARG A 1 178 ? -11.867 -10.608 24.718 1.00 82.94 178 ARG A CA 1
ATOM 1393 C C . ARG A 1 178 ? -12.368 -10.033 23.400 1.00 82.94 178 ARG A C 1
ATOM 1395 O O . ARG A 1 178 ? -12.543 -10.762 22.424 1.00 82.94 178 ARG A O 1
ATOM 1402 N N . VAL A 1 179 ? -12.545 -8.719 23.385 1.00 84.81 179 VAL A N 1
ATOM 1403 C CA . VAL A 1 179 ? -12.953 -7.965 22.199 1.00 84.81 179 VAL A CA 1
ATOM 1404 C C . VAL A 1 179 ? -11.776 -7.099 21.772 1.00 84.81 179 VAL A C 1
ATOM 1406 O O . VAL A 1 179 ? -11.116 -6.493 22.618 1.00 84.81 179 VAL A O 1
ATOM 1409 N N . TYR A 1 180 ? -11.480 -7.065 20.478 1.00 87.81 180 TYR A N 1
ATOM 1410 C CA . TYR A 1 180 ? -10.275 -6.432 19.948 1.00 87.81 180 TYR A CA 1
ATOM 1411 C C . TYR A 1 180 ? -10.649 -5.334 18.966 1.00 87.81 180 TYR A C 1
ATOM 1413 O O . TYR A 1 180 ? -11.234 -5.615 17.934 1.00 87.81 180 TYR A O 1
ATOM 1421 N N . LEU A 1 181 ? -10.284 -4.090 19.243 1.00 90.19 181 LEU A N 1
ATOM 1422 C CA . LEU A 1 181 ? -10.443 -3.000 18.288 1.00 90.19 181 LEU A CA 1
ATOM 1423 C C . LEU A 1 181 ? -9.187 -2.921 17.424 1.00 90.19 181 LEU A C 1
ATOM 1425 O O . LEU A 1 181 ? -8.115 -2.618 17.949 1.00 90.19 181 LEU A O 1
ATOM 1429 N N . ASN A 1 182 ? -9.323 -3.160 16.121 1.00 87.50 182 ASN A N 1
ATOM 1430 C CA . ASN A 1 182 ? -8.227 -3.031 15.166 1.00 87.50 182 ASN A CA 1
ATOM 1431 C C . ASN A 1 182 ? -8.364 -1.732 14.375 1.00 87.50 182 ASN A C 1
ATOM 1433 O O . ASN A 1 182 ? -9.368 -1.481 13.706 1.00 87.50 182 ASN A O 1
ATOM 1437 N N . VAL A 1 183 ? -7.330 -0.901 14.428 1.00 83.75 183 VAL A N 1
ATOM 1438 C CA . VAL A 1 183 ? -7.238 0.320 13.623 1.00 83.75 183 VAL A CA 1
ATOM 1439 C C . VAL A 1 183 ? -5.899 0.361 12.914 1.00 83.75 183 VAL A C 1
ATOM 1441 O O . VAL A 1 183 ? -4.892 -0.081 13.458 1.00 83.75 183 VAL A O 1
ATOM 1444 N N . HIS A 1 184 ? -5.864 0.927 11.710 1.00 79.19 184 HIS A N 1
ATOM 1445 C CA . HIS A 1 184 ? -4.592 1.175 11.039 1.00 79.19 184 HIS A CA 1
ATOM 1446 C C . HIS A 1 184 ? -3.706 2.100 11.888 1.00 79.19 184 HIS A C 1
ATOM 1448 O O . HIS A 1 184 ? -4.207 3.011 12.551 1.00 79.19 184 HIS A O 1
ATOM 1454 N N . THR A 1 185 ? -2.392 1.889 11.866 1.00 72.38 185 THR A N 1
ATOM 1455 C CA . THR A 1 185 ? -1.406 2.630 12.676 1.00 72.38 185 THR A CA 1
ATOM 1456 C C . THR A 1 185 ? -1.536 4.145 12.543 1.00 72.38 185 THR A C 1
ATOM 1458 O O . THR A 1 185 ? -1.369 4.859 13.524 1.00 72.38 185 THR A O 1
ATOM 1461 N N . SER A 1 186 ? -1.938 4.656 11.375 1.00 70.38 186 SER A N 1
ATOM 1462 C CA . SER A 1 186 ? -2.205 6.091 11.158 1.00 70.38 186 SER A CA 1
ATOM 1463 C C . SER A 1 186 ? -3.320 6.684 12.037 1.00 70.38 186 SER A C 1
ATOM 1465 O O . SER A 1 186 ? -3.386 7.905 12.204 1.00 70.38 186 SER A O 1
ATOM 1467 N N . PHE A 1 187 ? -4.194 5.849 12.598 1.00 82.25 187 PHE A N 1
ATOM 1468 C CA . PHE A 1 187 ? -5.270 6.246 13.504 1.00 82.25 187 PHE A CA 1
ATOM 1469 C C . PHE A 1 187 ? -4.878 6.157 14.980 1.00 82.25 187 PHE A C 1
ATOM 1471 O O . PHE A 1 187 ? -5.632 6.627 15.832 1.00 82.25 187 PHE A O 1
ATOM 1478 N N . ALA A 1 188 ? -3.712 5.607 15.303 1.00 85.44 188 ALA A N 1
ATOM 1479 C CA . ALA A 1 188 ? -3.234 5.453 16.666 1.00 85.44 188 ALA A CA 1
ATOM 1480 C C . ALA A 1 188 ? -1.968 6.285 16.896 1.00 85.44 188 ALA A C 1
ATOM 1482 O O . ALA A 1 188 ? -1.097 6.400 16.038 1.00 85.44 188 ALA A O 1
ATOM 1483 N N . LYS A 1 189 ? -1.847 6.872 18.082 1.00 84.12 189 LYS A N 1
ATOM 1484 C CA . LYS A 1 189 ? -0.603 7.477 18.561 1.00 84.12 189 LYS A CA 1
ATOM 1485 C C . LYS A 1 189 ? -0.331 6.937 19.953 1.00 84.12 189 LYS A C 1
ATOM 1487 O O . LYS A 1 189 ? -1.187 7.050 20.832 1.00 84.12 189 LYS A O 1
ATOM 1492 N N . LEU A 1 190 ? 0.837 6.332 20.125 1.00 83.75 190 LEU A N 1
ATOM 1493 C CA . LEU A 1 190 ? 1.230 5.667 21.360 1.00 83.75 190 LEU A CA 1
ATOM 1494 C C . LEU A 1 190 ? 2.259 6.505 22.120 1.00 83.75 190 LEU A C 1
ATOM 1496 O O . LEU A 1 190 ? 3.030 7.234 21.501 1.00 83.75 190 LEU A O 1
ATOM 1500 N N . GLY A 1 191 ? 2.266 6.395 23.448 1.00 81.62 191 GLY A N 1
ATOM 1501 C CA . GLY A 1 191 ? 3.298 6.984 24.303 1.00 81.62 191 GLY A CA 1
ATOM 1502 C C . GLY A 1 191 ? 3.363 8.514 24.276 1.00 81.62 191 GLY A C 1
ATOM 1503 O O . GLY A 1 191 ? 4.440 9.074 24.433 1.00 81.62 191 GLY A O 1
ATOM 1504 N N . ILE A 1 192 ? 2.241 9.205 24.062 1.00 81.94 192 ILE A N 1
ATOM 1505 C CA . ILE A 1 192 ? 2.204 10.671 24.051 1.00 81.94 192 ILE A CA 1
ATOM 1506 C C . ILE A 1 192 ? 2.452 11.191 25.463 1.00 81.94 192 ILE A C 1
ATOM 1508 O O . ILE A 1 192 ? 1.668 10.901 26.362 1.00 81.94 192 ILE A O 1
ATOM 1512 N N . GLU A 1 193 ? 3.489 12.002 25.649 1.00 80.62 193 GLU A N 1
ATOM 1513 C CA . GLU A 1 193 ? 3.743 12.686 26.916 1.00 80.62 193 GLU A CA 1
ATOM 1514 C C . GLU A 1 193 ? 2.663 13.729 27.220 1.00 80.62 193 GLU A C 1
ATOM 1516 O O . GLU A 1 193 ? 2.315 14.581 26.391 1.00 80.62 193 GLU A O 1
ATOM 1521 N N . ASP A 1 194 ? 2.125 13.666 28.435 1.00 75.00 194 ASP A N 1
ATOM 1522 C CA . ASP A 1 194 ? 1.223 14.678 28.948 1.00 75.00 194 ASP A CA 1
ATOM 1523 C C . ASP A 1 194 ? 1.990 15.974 29.240 1.00 75.00 194 ASP A C 1
ATOM 1525 O O . ASP A 1 194 ? 2.908 16.032 30.062 1.00 75.00 194 ASP A O 1
ATOM 1529 N N . LYS A 1 195 ? 1.560 17.050 28.576 1.00 70.31 195 LYS A N 1
ATOM 1530 C CA . LYS A 1 195 ? 2.119 18.399 28.716 1.00 70.31 195 LYS A CA 1
ATOM 1531 C C . LYS A 1 195 ? 1.789 19.054 30.060 1.00 70.31 195 LYS A C 1
ATOM 1533 O O . LYS A 1 195 ? 2.270 20.152 30.320 1.00 70.31 195 LYS A O 1
ATOM 1538 N N . SER A 1 196 ? 0.977 18.412 30.902 1.00 66.25 196 SER A N 1
ATOM 1539 C CA . SER A 1 196 ? 0.619 18.885 32.244 1.00 66.25 196 SER A CA 1
ATOM 1540 C C . SER A 1 196 ? 1.761 18.811 33.273 1.00 66.25 196 SER A C 1
ATOM 1542 O O . SER A 1 196 ? 1.613 19.335 34.373 1.00 66.25 196 SER A O 1
ATOM 1544 N N . GLY A 1 197 ? 2.908 18.209 32.925 1.00 52.34 197 GLY A N 1
ATOM 1545 C CA . GLY A 1 197 ? 4.125 18.222 33.750 1.00 52.34 197 GLY A CA 1
ATOM 1546 C C . GLY A 1 197 ? 4.279 17.045 34.720 1.00 52.34 197 GLY A C 1
ATOM 1547 O O . GLY A 1 197 ? 5.292 16.956 35.404 1.00 52.34 197 GLY A O 1
ATOM 1548 N N . ASN A 1 198 ? 3.329 16.106 34.747 1.00 64.12 198 ASN A N 1
ATOM 1549 C CA . ASN A 1 198 ? 3.377 14.924 35.622 1.00 64.12 198 ASN A CA 1
ATOM 1550 C C . ASN A 1 198 ? 4.137 13.722 35.023 1.00 64.12 198 ASN A C 1
ATOM 1552 O O . ASN A 1 198 ? 4.160 12.654 35.633 1.00 64.12 198 ASN A O 1
ATOM 1556 N N . GLY A 1 199 ? 4.715 13.856 33.822 1.00 63.75 199 GLY A N 1
ATOM 1557 C CA . GLY A 1 199 ? 5.498 12.797 33.164 1.00 63.75 199 GLY A CA 1
ATOM 1558 C C . GLY A 1 199 ? 4.700 11.547 32.766 1.00 63.75 199 GLY A C 1
ATOM 1559 O O . GLY A 1 199 ? 5.290 10.520 32.441 1.00 63.75 199 GLY A O 1
ATOM 1560 N N . GLN A 1 200 ? 3.366 11.597 32.803 1.00 73.50 200 GLN A N 1
ATOM 1561 C CA . GLN A 1 200 ? 2.526 10.483 32.367 1.00 73.50 200 GLN A CA 1
ATOM 1562 C C . GLN A 1 200 ? 2.457 10.434 30.842 1.00 73.50 200 GLN A C 1
ATOM 1564 O O . GLN A 1 200 ? 2.257 11.457 30.190 1.00 73.50 200 GLN A O 1
ATOM 1569 N N . THR A 1 201 ? 2.582 9.237 30.274 1.00 78.94 201 THR A N 1
ATOM 1570 C CA . THR A 1 201 ? 2.332 8.997 28.853 1.00 78.94 201 THR A CA 1
ATOM 1571 C C . THR A 1 201 ? 0.941 8.412 28.650 1.00 78.94 201 THR A C 1
ATOM 1573 O O . THR A 1 201 ? 0.420 7.672 29.488 1.00 78.94 201 THR A O 1
ATOM 1576 N N . TYR A 1 202 ? 0.315 8.743 27.526 1.00 83.50 202 TYR A N 1
ATOM 1577 C CA . TYR A 1 202 ? -0.986 8.213 27.155 1.00 83.50 202 TYR A CA 1
ATOM 1578 C C . TYR A 1 202 ? -1.035 7.808 25.690 1.00 83.50 202 TYR A C 1
ATOM 1580 O O . TYR A 1 202 ? -0.303 8.302 24.836 1.00 83.50 202 TYR A O 1
ATOM 1588 N N . ASN A 1 203 ? -1.954 6.898 25.398 1.00 87.38 203 ASN A N 1
ATOM 1589 C CA . ASN A 1 203 ? -2.237 6.464 24.044 1.00 87.38 203 ASN A CA 1
ATOM 1590 C C . ASN A 1 203 ? -3.536 7.118 23.579 1.00 87.38 203 ASN A C 1
ATOM 1592 O O . ASN A 1 203 ? -4.441 7.366 24.380 1.00 87.38 203 ASN A O 1
ATOM 1596 N N . VAL A 1 204 ? -3.649 7.381 22.284 1.00 91.06 204 VAL A N 1
ATOM 1597 C CA . VAL A 1 204 ? -4.888 7.864 21.674 1.00 91.06 204 VAL A CA 1
ATOM 1598 C C . VAL A 1 204 ? -5.159 7.097 20.395 1.00 91.06 204 VAL A C 1
ATOM 1600 O O . VAL A 1 204 ? -4.270 6.904 19.567 1.00 91.06 204 VAL A O 1
ATOM 1603 N N . VAL A 1 205 ? -6.408 6.687 20.225 1.00 92.62 205 VAL A N 1
ATOM 1604 C CA . VAL A 1 205 ? -6.911 6.091 18.991 1.00 92.62 205 VAL A CA 1
ATOM 1605 C C . VAL A 1 205 ? -8.024 6.980 18.450 1.00 92.62 205 VAL A C 1
ATOM 1607 O O . VAL A 1 205 ? -8.906 7.419 19.185 1.00 92.62 205 VAL A O 1
ATOM 1610 N N . THR A 1 206 ? -7.950 7.296 17.163 1.00 93.00 206 THR A N 1
ATOM 1611 C CA . THR A 1 206 ? -8.929 8.098 16.429 1.00 93.00 206 THR A CA 1
ATOM 1612 C C . THR A 1 206 ? -9.793 7.169 15.590 1.00 93.00 206 THR A C 1
ATOM 1614 O O . THR A 1 206 ? -9.271 6.381 14.812 1.00 93.00 206 THR A O 1
ATOM 1617 N N . LEU A 1 207 ? -11.110 7.264 15.719 1.00 93.50 207 LEU A N 1
ATOM 1618 C CA . LEU A 1 207 ? -12.028 6.395 14.996 1.00 93.50 207 LEU A CA 1
ATOM 1619 C C . LEU A 1 207 ? -12.057 6.738 13.497 1.00 93.50 207 LEU A C 1
ATOM 1621 O O . LEU A 1 207 ? -12.122 7.926 13.145 1.00 93.50 207 LEU A O 1
ATOM 1625 N N . PRO A 1 208 ? -12.024 5.731 12.607 1.00 85.94 208 PRO A N 1
ATOM 1626 C CA . PRO A 1 208 ? -12.088 5.943 11.168 1.00 85.94 208 PRO A CA 1
ATOM 1627 C C . PRO A 1 208 ? -13.439 6.537 10.746 1.00 85.94 208 PRO A C 1
ATOM 1629 O O . PRO A 1 208 ? -14.438 6.483 11.470 1.00 85.94 208 PRO A O 1
ATOM 1632 N N . ARG A 1 209 ? -13.472 7.134 9.551 1.00 86.12 209 ARG A N 1
ATOM 1633 C CA . ARG A 1 209 ? -14.702 7.695 8.978 1.00 86.12 209 ARG A CA 1
ATOM 1634 C C . ARG A 1 209 ? -15.721 6.581 8.722 1.00 86.12 209 ARG A C 1
ATOM 1636 O O . ARG A 1 209 ? -15.360 5.539 8.193 1.00 86.12 209 ARG A O 1
ATOM 1643 N N . GLY A 1 210 ? -16.983 6.835 9.057 1.00 88.19 210 GLY A N 1
ATOM 1644 C CA . GLY A 1 210 ? -18.074 5.868 8.947 1.00 88.19 210 GLY A CA 1
ATOM 1645 C C . GLY A 1 210 ? -18.300 5.034 10.208 1.00 88.19 210 GLY A C 1
ATOM 1646 O O . GLY A 1 210 ? -19.207 4.210 10.208 1.00 88.19 210 GLY A O 1
ATOM 1647 N N . THR A 1 211 ? -17.517 5.250 11.272 1.00 93.31 211 THR A N 1
ATOM 1648 C CA . THR A 1 211 ? -17.763 4.599 12.565 1.00 93.31 211 THR A CA 1
ATOM 1649 C C . THR A 1 211 ? -19.018 5.195 13.191 1.00 93.31 211 THR A C 1
ATOM 1651 O O . THR A 1 211 ? -19.045 6.385 13.498 1.00 93.31 211 THR A O 1
ATOM 1654 N N . SER A 1 212 ? -20.044 4.380 13.409 1.00 94.12 212 SER A N 1
ATOM 1655 C CA . SER A 1 212 ? -21.293 4.787 14.057 1.00 94.12 212 SER A CA 1
ATOM 1656 C C . SER A 1 212 ? -21.861 3.691 14.950 1.00 94.12 212 SER A C 1
ATOM 1658 O O . SER A 1 212 ? -21.922 2.534 14.534 1.00 94.12 212 SER A O 1
ATOM 1660 N N . VAL A 1 213 ? -22.333 4.053 16.136 1.00 94.56 213 VAL A N 1
ATOM 1661 C CA . VAL A 1 213 ? -23.001 3.131 17.070 1.00 94.56 213 VAL A CA 1
ATOM 1662 C C . VAL A 1 213 ? -24.376 3.706 17.389 1.00 94.56 213 VAL A C 1
ATOM 1664 O O . VAL A 1 213 ? -24.491 4.916 17.581 1.00 94.56 213 VAL A O 1
ATOM 1667 N N . ASP A 1 214 ? -25.417 2.872 17.354 1.00 90.62 214 ASP A N 1
ATOM 1668 C CA . ASP A 1 214 ? -26.817 3.263 17.598 1.00 90.62 214 ASP A CA 1
ATOM 1669 C C . ASP A 1 214 ? -27.276 4.507 16.821 1.00 90.62 214 ASP A C 1
ATOM 1671 O O . ASP A 1 214 ? -27.939 5.405 17.338 1.00 90.62 214 ASP A O 1
ATOM 1675 N N . GLY A 1 215 ? -26.876 4.594 15.549 1.00 87.19 215 GLY A N 1
ATOM 1676 C CA . GLY A 1 215 ? -27.224 5.714 14.668 1.00 87.19 215 GLY A CA 1
ATOM 1677 C C . GLY A 1 215 ? -26.461 7.014 14.943 1.00 87.19 215 GLY A C 1
ATOM 1678 O O . GLY A 1 215 ? -26.658 7.996 14.228 1.00 87.19 215 GLY A O 1
ATOM 1679 N N . LYS A 1 216 ? -25.558 7.038 15.927 1.00 92.19 216 LYS A N 1
ATOM 1680 C CA . LYS A 1 216 ? -24.704 8.187 16.231 1.00 92.19 216 LYS A CA 1
ATOM 1681 C C . LYS A 1 216 ? -23.376 8.089 15.493 1.00 92.19 216 LYS A C 1
ATOM 1683 O O . LYS A 1 216 ? -22.665 7.096 15.630 1.00 92.19 216 LYS A O 1
ATOM 1688 N N . ASP A 1 217 ? -23.022 9.126 14.736 1.00 94.25 217 ASP A N 1
ATOM 1689 C CA . ASP A 1 217 ? -21.729 9.206 14.049 1.00 94.25 217 ASP A CA 1
ATOM 1690 C C . ASP A 1 217 ? -20.601 9.511 15.044 1.00 94.25 217 ASP A C 1
ATOM 1692 O O . ASP A 1 217 ? -20.624 10.514 15.761 1.00 94.25 217 ASP A O 1
ATOM 1696 N N . LEU A 1 218 ? -19.606 8.630 15.078 1.00 96.19 218 LEU A N 1
ATOM 1697 C CA . LEU A 1 218 ? -18.430 8.706 15.940 1.00 96.19 218 LEU A CA 1
ATOM 1698 C C . LEU A 1 218 ? -17.142 8.947 15.140 1.00 96.19 218 LEU A C 1
ATOM 1700 O O . LEU A 1 218 ? -16.042 8.905 15.698 1.00 96.19 218 LEU A O 1
ATOM 1704 N N . SER A 1 219 ? -17.255 9.212 13.838 1.00 92.81 219 SER A N 1
ATOM 1705 C CA . SER A 1 219 ? -16.135 9.441 12.927 1.00 92.81 219 SER A CA 1
ATOM 1706 C C . SER A 1 219 ? -15.166 10.508 13.440 1.00 92.81 219 SER A C 1
ATOM 1708 O O . SER A 1 219 ? -15.534 11.646 13.735 1.00 92.81 219 SER A O 1
ATOM 1710 N N . GLY A 1 220 ? -13.879 10.167 13.509 1.00 88.94 220 GLY A N 1
ATOM 1711 C CA . GLY A 1 220 ? -12.838 11.069 14.001 1.00 88.94 220 GLY A CA 1
ATOM 1712 C C . GLY A 1 220 ? -12.891 11.346 15.507 1.00 88.94 220 GLY A C 1
ATOM 1713 O O . GLY A 1 220 ? -12.106 12.171 15.984 1.00 88.94 220 GLY A O 1
ATOM 1714 N N . GLY A 1 221 ? -13.788 10.683 16.244 1.00 95.69 221 GLY A N 1
ATOM 1715 C CA . GLY A 1 221 ? -13.800 10.660 17.700 1.00 95.69 221 GLY A CA 1
ATOM 1716 C C . GLY A 1 221 ? -12.542 9.998 18.254 1.00 95.69 221 GLY A C 1
ATOM 1717 O O . GLY A 1 221 ? -11.939 9.142 17.611 1.00 95.69 221 GLY A O 1
ATOM 1718 N N . ARG A 1 222 ? -12.113 10.415 19.443 1.00 95.38 222 ARG A N 1
ATOM 1719 C CA . ARG A 1 222 ? -10.888 9.937 20.090 1.00 95.38 222 ARG A CA 1
ATOM 1720 C C . ARG A 1 222 ? -11.195 9.140 21.341 1.00 95.38 222 ARG A C 1
ATOM 1722 O O . ARG A 1 222 ? -11.882 9.627 22.240 1.00 95.38 222 ARG A O 1
ATOM 1729 N N . LEU A 1 223 ? -10.611 7.960 21.430 1.00 93.75 223 LEU A N 1
ATOM 1730 C CA . LEU A 1 223 ? -10.562 7.149 22.638 1.00 93.75 223 LEU A CA 1
ATOM 1731 C C . LEU A 1 223 ? -9.145 7.157 23.207 1.00 93.75 223 LEU A C 1
ATOM 1733 O O . LEU A 1 223 ? -8.156 7.268 22.481 1.00 93.75 223 LEU A O 1
ATOM 1737 N N . TYR A 1 224 ? -9.076 7.024 24.524 1.00 90.94 224 TYR A N 1
ATOM 1738 C CA . TYR A 1 224 ? -7.835 7.042 25.282 1.00 90.94 224 TYR A CA 1
ATOM 1739 C C . TYR A 1 224 ? -7.774 5.754 26.111 1.00 90.94 224 TYR A C 1
ATOM 1741 O O . TYR A 1 224 ? -8.381 5.689 27.181 1.00 90.94 224 TYR A O 1
ATOM 1749 N N . PRO A 1 225 ? -7.139 4.689 25.594 1.00 84.44 225 PRO A N 1
ATOM 1750 C CA . PRO A 1 225 ? -7.136 3.366 26.215 1.00 84.44 225 PRO A CA 1
ATOM 1751 C C . PRO A 1 225 ? -6.166 3.295 27.408 1.00 84.44 225 PRO A C 1
ATOM 1753 O O . PRO A 1 225 ? -5.145 2.609 27.376 1.00 84.44 225 PRO A O 1
ATOM 1756 N N . PHE A 1 226 ? -6.478 4.033 28.473 1.00 77.81 226 PHE A N 1
ATOM 1757 C CA . PHE A 1 226 ? -5.711 4.041 29.719 1.00 77.81 226 PHE A CA 1
ATOM 1758 C C . PHE A 1 226 ? -5.818 2.692 30.441 1.00 77.81 226 PHE A C 1
ATOM 1760 O O . PHE A 1 226 ? -6.918 2.189 30.663 1.00 77.81 226 PHE A O 1
ATOM 1767 N N . GLY A 1 227 ? -4.679 2.105 30.820 1.00 67.12 227 GLY A N 1
ATOM 1768 C CA . GLY A 1 227 ? -4.647 0.819 31.529 1.00 67.12 227 GLY A CA 1
ATOM 1769 C C . GLY A 1 227 ? -5.141 -0.377 30.702 1.00 67.12 227 GLY A C 1
ATOM 1770 O O . GLY A 1 227 ? -5.448 -1.425 31.267 1.00 67.12 227 GLY A O 1
ATOM 1771 N N . MET A 1 228 ? -5.243 -0.226 29.378 1.00 69.69 228 MET A N 1
ATOM 1772 C CA . MET A 1 228 ? -5.624 -1.292 28.452 1.00 69.69 228 MET A CA 1
ATOM 1773 C C . MET A 1 228 ? -4.397 -1.837 27.722 1.00 69.69 228 MET A C 1
ATOM 1775 O O . MET A 1 228 ? -3.427 -1.110 27.505 1.00 69.69 228 MET A O 1
ATOM 1779 N N . TYR A 1 229 ? -4.457 -3.099 27.290 1.00 74.31 229 TYR A N 1
ATOM 1780 C CA . TYR A 1 229 ? -3.453 -3.636 26.376 1.00 74.31 229 TYR A CA 1
ATOM 1781 C C . TYR A 1 229 ? -3.696 -3.044 24.988 1.00 74.31 229 TYR A C 1
ATOM 1783 O O . TYR A 1 229 ? -4.609 -3.461 24.275 1.00 74.31 229 TYR A O 1
ATOM 1791 N N . ILE A 1 230 ? -2.889 -2.043 24.649 1.00 85.12 230 ILE A N 1
ATOM 1792 C CA . ILE A 1 230 ? -2.751 -1.502 23.303 1.00 85.12 230 ILE A CA 1
ATOM 1793 C C . ILE A 1 230 ? -1.360 -1.847 22.790 1.00 85.12 230 ILE A C 1
ATOM 1795 O O . ILE A 1 230 ? -0.361 -1.566 23.452 1.00 85.12 230 ILE A O 1
ATOM 1799 N N . TYR A 1 231 ? -1.304 -2.507 21.645 1.00 74.69 231 TYR A N 1
ATOM 1800 C CA . TYR A 1 231 ? -0.067 -3.053 21.104 1.00 74.69 231 TYR A CA 1
ATOM 1801 C C . TYR A 1 231 ? -0.136 -3.121 19.574 1.00 74.69 231 TYR A C 1
ATOM 1803 O O . TYR A 1 231 ? -1.239 -3.176 19.017 1.00 74.69 231 TYR A O 1
ATOM 1811 N N . PRO A 1 232 ? 1.019 -3.104 18.885 1.00 72.38 232 PRO A N 1
ATOM 1812 C CA . PRO A 1 232 ? 1.089 -3.488 17.479 1.00 72.38 232 PRO A CA 1
ATOM 1813 C C . PRO A 1 232 ? 0.463 -4.866 17.293 1.00 72.38 232 PRO A C 1
ATOM 1815 O O . PRO A 1 232 ? 0.747 -5.780 18.070 1.00 72.38 232 PRO A O 1
ATOM 1818 N N . ASN A 1 233 ? -0.428 -5.017 16.317 1.00 73.25 233 ASN A N 1
ATOM 1819 C CA . ASN A 1 233 ? -1.081 -6.295 16.091 1.00 73.25 233 ASN A CA 1
ATOM 1820 C C . ASN A 1 233 ? -0.025 -7.314 15.644 1.00 73.25 233 ASN A C 1
ATOM 1822 O O . ASN A 1 233 ? 0.635 -7.136 14.630 1.00 73.25 233 ASN A O 1
ATOM 1826 N N . LYS A 1 234 ? 0.115 -8.403 16.402 1.00 60.91 234 LYS A N 1
ATOM 1827 C CA . LYS A 1 234 ? 1.141 -9.432 16.170 1.00 60.91 234 LYS A CA 1
ATOM 1828 C C . LYS A 1 234 ? 0.996 -10.197 14.849 1.00 60.91 234 LYS A C 1
ATOM 1830 O O . LYS A 1 234 ? 1.917 -10.898 14.452 1.00 60.91 234 LYS A O 1
ATOM 1835 N N . PHE A 1 235 ? -0.175 -10.117 14.226 1.00 59.19 235 PHE A N 1
ATOM 1836 C CA . PHE A 1 235 ? -0.455 -10.699 12.920 1.00 59.19 235 PHE A CA 1
ATOM 1837 C C . PHE A 1 235 ? -0.374 -9.648 11.814 1.00 59.19 235 PHE A C 1
ATOM 1839 O O . PHE A 1 235 ? -0.298 -10.023 10.650 1.00 59.19 235 PHE A O 1
ATOM 1846 N N . ASN A 1 236 ? -0.426 -8.355 12.173 1.00 60.22 236 ASN A N 1
ATOM 1847 C CA . ASN A 1 236 ? -0.398 -7.262 11.221 1.00 60.22 236 ASN A CA 1
ATOM 1848 C C . ASN A 1 236 ? 0.253 -5.975 11.735 1.00 60.22 236 ASN A C 1
ATOM 1850 O O . ASN A 1 236 ? -0.364 -5.179 12.442 1.00 60.22 236 ASN A O 1
ATOM 1854 N N . ASP A 1 237 ? 1.465 -5.706 11.260 1.00 60.75 237 ASP A N 1
ATOM 1855 C CA . ASP A 1 237 ? 2.278 -4.585 11.739 1.00 60.75 237 ASP A CA 1
ATOM 1856 C C . ASP A 1 237 ? 1.733 -3.199 11.361 1.00 60.75 237 ASP A C 1
ATOM 1858 O O . ASP A 1 237 ? 2.107 -2.198 11.979 1.00 60.75 237 ASP A O 1
ATOM 1862 N N . ASN A 1 238 ? 0.814 -3.099 10.391 1.00 59.00 238 ASN A N 1
ATOM 1863 C CA . ASN A 1 238 ? 0.145 -1.828 10.096 1.00 59.00 238 ASN A CA 1
ATOM 1864 C C . ASN A 1 238 ? -1.145 -1.634 10.900 1.00 59.00 238 ASN A C 1
ATOM 1866 O O . ASN A 1 238 ? -1.825 -0.623 10.700 1.00 59.00 238 ASN A O 1
ATOM 1870 N N . LEU A 1 239 ? -1.481 -2.535 11.824 1.00 73.44 239 LEU A N 1
ATOM 1871 C CA . LEU A 1 239 ? -2.595 -2.379 12.750 1.00 73.44 239 LEU A CA 1
ATOM 1872 C C . LEU A 1 239 ? -2.102 -2.165 14.182 1.00 73.44 239 LEU A C 1
ATOM 1874 O O . LEU A 1 239 ? -1.155 -2.783 14.661 1.00 73.44 239 LEU A O 1
ATOM 1878 N N . ILE A 1 240 ? -2.816 -1.304 14.896 1.00 84.06 240 ILE A N 1
ATOM 1879 C CA . ILE A 1 240 ? -2.790 -1.242 16.350 1.00 84.06 240 ILE A CA 1
ATOM 1880 C C . ILE A 1 240 ? -4.052 -1.922 16.866 1.00 84.06 240 ILE A C 1
ATOM 1882 O O . ILE A 1 240 ? -5.164 -1.610 16.429 1.00 84.06 240 ILE A O 1
ATOM 1886 N N . THR A 1 241 ? -3.865 -2.825 17.822 1.00 85.88 241 THR A N 1
ATOM 1887 C CA . THR A 1 241 ? -4.947 -3.536 18.496 1.00 85.88 241 THR A CA 1
ATOM 1888 C C . THR A 1 241 ? -5.134 -2.985 19.898 1.00 85.88 241 THR A C 1
ATOM 1890 O O . THR A 1 241 ? -4.171 -2.843 20.650 1.00 85.88 241 THR A O 1
ATOM 1893 N N . VAL A 1 242 ? -6.384 -2.710 20.268 1.00 90.12 242 VAL A N 1
ATOM 1894 C CA . VAL A 1 242 ? -6.784 -2.401 21.647 1.00 90.12 242 VAL A CA 1
ATOM 1895 C C . VAL A 1 242 ? -7.669 -3.522 22.171 1.00 90.12 242 VAL A C 1
ATOM 1897 O O . VAL A 1 242 ? -8.697 -3.834 21.578 1.00 90.12 242 VAL A O 1
ATOM 1900 N N . GLN A 1 243 ? -7.286 -4.125 23.292 1.00 88.31 243 GLN A N 1
ATOM 1901 C CA . GLN A 1 243 ? -8.012 -5.246 23.885 1.00 88.31 243 GLN A CA 1
ATOM 1902 C C . GLN A 1 243 ? -8.952 -4.793 25.006 1.00 88.31 243 GLN A C 1
ATOM 1904 O O . GLN A 1 243 ? -8.507 -4.279 26.034 1.00 88.31 243 GLN A O 1
ATOM 1909 N N . TYR A 1 244 ? -10.238 -5.093 24.851 1.00 89.00 244 TYR A N 1
ATOM 1910 C CA . TYR A 1 244 ? -11.316 -4.822 25.799 1.00 89.00 244 TYR A CA 1
ATOM 1911 C C . TYR A 1 244 ? -11.784 -6.093 26.520 1.00 89.00 244 TYR A C 1
ATOM 1913 O O . TYR A 1 244 ? -11.566 -7.226 26.075 1.00 89.00 244 TYR A O 1
ATOM 1921 N N . LYS A 1 245 ? -12.411 -5.912 27.688 1.00 87.50 245 LYS A N 1
ATOM 1922 C CA . LYS A 1 245 ? -13.251 -6.952 28.305 1.00 87.50 245 LYS A CA 1
ATOM 1923 C C . LYS A 1 245 ? -14.619 -6.987 27.603 1.00 87.50 245 LYS A C 1
ATOM 1925 O O . LYS A 1 245 ? -15.040 -5.927 27.139 1.00 87.50 245 LYS A O 1
ATOM 1930 N N . PRO A 1 246 ? -15.318 -8.139 27.608 1.00 84.06 246 PRO A N 1
ATOM 1931 C CA . PRO A 1 246 ? -16.730 -8.180 27.259 1.00 84.06 246 PRO A CA 1
ATOM 1932 C C . PRO A 1 246 ? -17.537 -7.098 27.972 1.00 84.06 246 PRO A C 1
ATOM 1934 O O . PRO A 1 246 ? -17.288 -6.836 29.156 1.00 84.06 246 PRO A O 1
ATOM 1937 N N . GLU A 1 247 ? -18.514 -6.521 27.285 1.00 85.06 247 GLU A N 1
ATOM 1938 C CA . GLU A 1 247 ? -19.505 -5.566 27.781 1.00 85.06 247 GLU A CA 1
ATOM 1939 C C . GLU A 1 247 ? -18.917 -4.255 28.321 1.00 85.06 247 GLU A C 1
ATOM 1941 O O . GLU A 1 247 ? -19.633 -3.449 28.934 1.00 85.06 247 GLU A O 1
ATOM 1946 N N . GLN A 1 248 ? -17.615 -4.033 28.120 1.00 90.12 248 GLN A N 1
ATOM 1947 C CA . GLN A 1 248 ? -16.912 -2.864 28.621 1.00 90.12 248 GLN A CA 1
ATOM 1948 C C . GLN A 1 248 ? -17.407 -1.604 27.908 1.00 90.12 248 GLN A C 1
ATOM 1950 O O . GLN A 1 248 ? -17.418 -1.533 26.682 1.00 90.12 248 GLN A O 1
ATOM 1955 N N . GLU A 1 249 ? -17.748 -0.573 28.682 1.00 93.75 249 GLU A N 1
ATOM 1956 C CA . GLU A 1 249 ? -18.027 0.745 28.119 1.00 93.75 249 GLU A CA 1
ATOM 1957 C C . GLU A 1 249 ? -16.730 1.437 27.681 1.00 93.75 249 GLU A C 1
ATOM 1959 O O . GLU A 1 249 ? -15.756 1.535 28.436 1.00 93.75 249 GLU A O 1
ATOM 1964 N N . VAL A 1 250 ? -16.740 1.974 26.466 1.00 93.62 250 VAL A N 1
ATOM 1965 C CA . VAL A 1 250 ? -15.664 2.768 25.877 1.00 93.62 250 VAL A CA 1
ATOM 1966 C C . VAL A 1 250 ? -16.145 4.202 25.724 1.00 93.62 250 VAL A C 1
ATOM 1968 O O . VAL A 1 250 ? -17.175 4.459 25.107 1.00 93.62 250 VAL A O 1
ATOM 1971 N N . GLN A 1 251 ? -15.388 5.153 26.275 1.00 95.75 251 GLN A N 1
ATOM 1972 C CA . GLN A 1 251 ? -15.668 6.574 26.091 1.00 95.75 251 GLN A CA 1
ATOM 1973 C C . GLN A 1 251 ? -14.974 7.102 24.831 1.00 95.75 251 GLN A C 1
ATOM 1975 O O . GLN A 1 251 ? -13.744 7.110 24.733 1.00 95.75 251 GLN A O 1
ATOM 1980 N N . VAL A 1 252 ? -15.772 7.616 23.904 1.00 96.56 252 VAL A N 1
ATOM 1981 C CA . VAL A 1 252 ? -15.350 8.303 22.686 1.00 96.56 252 VAL A CA 1
ATOM 1982 C C . VAL A 1 252 ? -15.547 9.806 22.8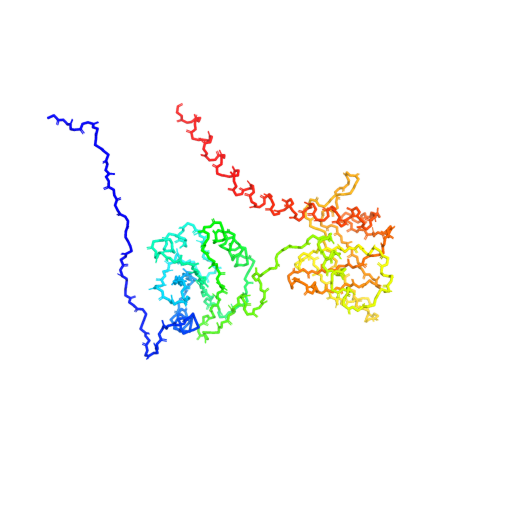74 1.00 96.56 252 VAL A C 1
ATOM 1984 O O . VAL A 1 252 ? -16.641 10.270 23.186 1.00 96.56 252 VAL A O 1
ATOM 1987 N N . ASN A 1 253 ? -14.485 10.582 22.678 1.00 95.62 253 ASN A N 1
ATOM 1988 C CA . ASN A 1 253 ? -14.510 12.042 22.754 1.00 95.62 253 ASN A CA 1
ATOM 1989 C C . ASN A 1 253 ? -14.589 12.611 21.334 1.00 95.62 253 ASN A C 1
ATOM 1991 O O . ASN A 1 253 ? -13.649 12.471 20.547 1.00 95.62 253 ASN A O 1
ATOM 1995 N N . LEU A 1 254 ? -15.711 13.228 20.992 1.00 94.19 254 LEU A N 1
ATOM 1996 C CA . LEU A 1 254 ? -15.964 13.803 19.676 1.00 94.19 254 LEU A CA 1
ATOM 1997 C C . LEU A 1 254 ? -15.310 15.184 19.536 1.00 94.19 254 LEU A C 1
ATOM 1999 O O . LEU A 1 254 ? -14.989 15.861 20.513 1.00 94.19 254 LEU A O 1
ATOM 2003 N N . LYS A 1 255 ? -15.110 15.626 18.288 1.00 87.88 255 LYS A N 1
ATOM 2004 C CA . LYS A 1 255 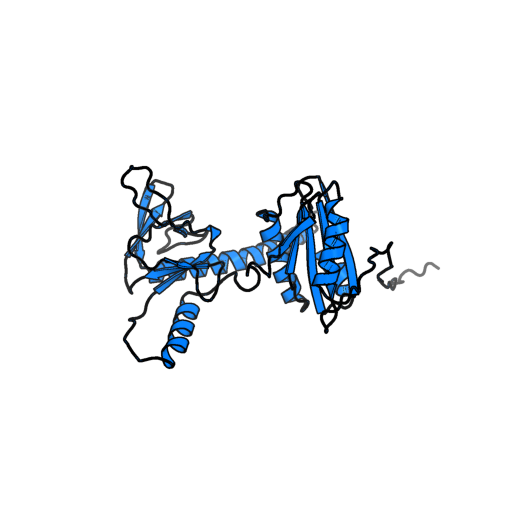? -14.447 16.909 17.982 1.00 87.88 255 LYS A CA 1
ATOM 2005 C C . LYS A 1 255 ? -15.214 18.134 18.485 1.00 87.88 255 LYS A C 1
ATOM 2007 O O . LYS A 1 255 ? -14.599 19.161 18.739 1.00 87.88 255 LYS A O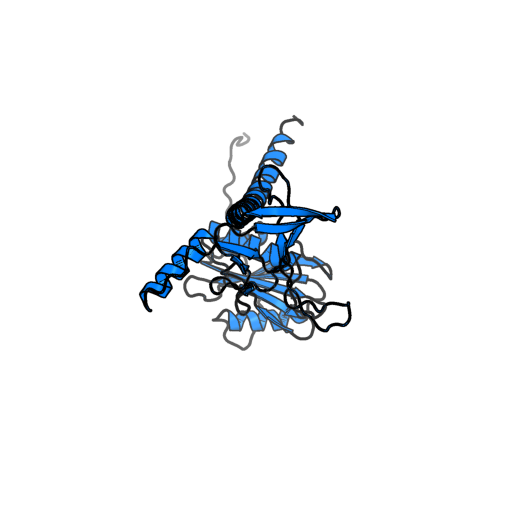 1
ATOM 2012 N N . ASN A 1 256 ? -16.533 18.021 18.630 1.00 88.50 256 ASN A N 1
ATOM 2013 C CA . ASN A 1 256 ? -17.407 19.054 19.192 1.00 88.50 256 ASN A CA 1
ATOM 2014 C C . ASN A 1 256 ? -17.322 19.143 20.734 1.00 88.50 256 ASN A C 1
ATOM 2016 O O . ASN A 1 256 ? -18.049 19.929 21.331 1.00 88.50 256 ASN A O 1
ATOM 2020 N N . GLY A 1 257 ? -16.465 18.343 21.379 1.00 88.94 257 GLY A N 1
ATOM 2021 C CA . GLY A 1 257 ? -16.318 18.284 22.836 1.00 88.94 257 GLY A CA 1
ATOM 2022 C C . GLY A 1 257 ? -17.285 17.320 23.528 1.00 88.94 257 GLY A C 1
ATOM 2023 O O . GLY A 1 257 ? -17.156 17.084 24.729 1.00 88.94 257 GLY A O 1
ATOM 2024 N N . GLU A 1 258 ? -18.223 16.726 22.790 1.00 93.81 258 GLU A N 1
ATOM 2025 C CA . GLU A 1 258 ? -19.164 15.747 23.318 1.00 93.81 258 GLU A CA 1
ATOM 2026 C C . GLU A 1 258 ? -18.463 14.429 23.673 1.00 93.81 258 GLU A C 1
ATOM 2028 O O . GLU A 1 258 ? -17.559 13.965 22.973 1.00 93.81 258 GLU A O 1
ATOM 2033 N N . LYS A 1 259 ? -18.901 13.799 24.765 1.00 95.50 259 LYS A N 1
ATOM 2034 C CA . LYS A 1 259 ? -18.404 12.497 25.218 1.00 95.50 259 LYS A CA 1
ATOM 2035 C C . LYS A 1 259 ? -19.512 11.467 25.089 1.00 95.50 259 LYS A C 1
ATOM 2037 O O . LYS A 1 259 ? -20.572 11.622 25.689 1.00 95.50 259 LYS A O 1
ATOM 2042 N N . VAL A 1 260 ? -19.255 10.413 24.328 1.00 95.44 260 VAL A N 1
ATOM 2043 C CA . VAL A 1 260 ? -20.196 9.319 24.080 1.00 95.44 260 VAL A CA 1
ATOM 2044 C C . VAL A 1 260 ? -19.637 8.051 24.697 1.00 95.44 260 VAL A C 1
ATOM 2046 O O . VAL A 1 260 ? -18.450 7.776 24.553 1.00 95.44 260 VAL A O 1
ATOM 2049 N N . LYS A 1 261 ? -20.476 7.280 25.381 1.00 96.19 261 LYS A N 1
ATOM 2050 C CA . LYS A 1 261 ? -20.126 5.939 25.844 1.00 96.19 261 LYS A CA 1
ATOM 2051 C C . LYS A 1 261 ? -20.815 4.908 24.965 1.00 96.19 261 LYS A C 1
ATOM 2053 O O . LYS A 1 261 ? -21.983 5.088 24.643 1.00 96.19 261 LYS A O 1
ATOM 2058 N N . VAL A 1 262 ? -20.083 3.869 24.588 1.00 95.25 262 VAL A N 1
ATOM 2059 C CA . VAL A 1 262 ? -20.558 2.771 23.734 1.00 95.25 262 VAL A CA 1
ATOM 2060 C C . VAL A 1 262 ? -20.012 1.445 24.239 1.00 95.25 262 VAL A C 1
ATOM 2062 O O . VAL A 1 262 ? -18.983 1.435 24.920 1.00 95.25 262 VAL A O 1
ATOM 2065 N N . LYS A 1 263 ? -20.659 0.329 23.907 1.00 94.75 263 LYS A N 1
ATOM 2066 C CA . LYS A 1 263 ? -20.106 -0.996 24.206 1.00 94.75 263 LYS A CA 1
ATOM 2067 C C . LYS A 1 263 ? -18.907 -1.296 23.314 1.00 94.75 263 LYS A C 1
ATOM 2069 O O . LYS A 1 263 ? -18.851 -0.871 22.159 1.00 94.75 263 LYS A O 1
ATOM 2074 N N . ALA A 1 264 ? -17.922 -2.002 23.863 1.00 91.62 264 ALA A N 1
ATOM 2075 C CA . ALA A 1 264 ? -16.700 -2.341 23.145 1.00 91.62 264 ALA A CA 1
ATOM 2076 C C . ALA A 1 264 ? -16.992 -3.190 21.902 1.00 91.62 264 ALA A C 1
ATOM 2078 O O . ALA A 1 264 ? -16.410 -2.934 20.855 1.00 91.62 264 ALA A O 1
ATOM 2079 N N . GLU A 1 265 ? -17.910 -4.147 22.003 1.00 90.12 265 GLU A N 1
ATOM 2080 C CA . GLU A 1 265 ? -18.376 -5.020 20.923 1.00 90.12 265 GLU A CA 1
ATOM 2081 C C . GLU A 1 265 ? -18.943 -4.210 19.765 1.00 90.12 265 GLU A C 1
ATOM 2083 O O . GLU A 1 265 ? -18.447 -4.292 18.645 1.00 90.12 265 GLU A O 1
ATOM 2088 N N . GLU A 1 266 ? -19.925 -3.363 20.063 1.00 92.81 266 GLU A N 1
ATOM 2089 C CA . GLU A 1 266 ? -20.596 -2.512 19.082 1.00 92.81 266 GLU A CA 1
ATOM 2090 C C . GLU A 1 266 ? -19.611 -1.553 18.416 1.00 92.81 266 GLU A C 1
ATOM 2092 O O . GLU A 1 266 ? -19.664 -1.336 17.205 1.00 92.81 266 GLU A O 1
ATOM 2097 N N . LEU A 1 267 ? -18.674 -1.001 19.193 1.00 93.81 267 LEU A N 1
ATOM 2098 C CA . LEU A 1 267 ? -17.633 -0.135 18.662 1.00 93.81 267 LEU A CA 1
ATOM 2099 C C . LEU A 1 267 ? -16.666 -0.900 17.754 1.00 93.81 267 LEU A C 1
ATOM 2101 O O . LEU A 1 267 ? -16.343 -0.397 16.682 1.00 93.81 267 LEU A O 1
ATOM 2105 N N . CYS A 1 268 ? -16.205 -2.086 18.155 1.00 91.50 268 CYS A N 1
ATOM 2106 C CA . CYS A 1 268 ? -15.291 -2.900 17.351 1.00 91.50 268 CYS A CA 1
ATOM 2107 C C . CYS A 1 268 ? -15.962 -3.349 16.057 1.00 91.50 268 CYS A C 1
ATOM 2109 O O . CYS A 1 268 ? -15.403 -3.128 14.987 1.00 91.50 268 CYS A O 1
ATOM 2111 N N . GLU A 1 269 ? -17.193 -3.856 16.128 1.00 89.50 269 GLU A N 1
ATOM 2112 C CA . GLU A 1 269 ? -17.981 -4.186 14.942 1.00 89.50 269 GLU A CA 1
ATOM 2113 C C . GLU A 1 269 ? -18.203 -2.974 14.039 1.00 89.50 269 GLU A C 1
ATOM 2115 O O . GLU A 1 269 ? -18.154 -3.092 12.816 1.00 89.50 269 GLU A O 1
ATOM 2120 N N . SER A 1 270 ? -18.481 -1.806 14.619 1.00 92.31 270 SER A N 1
ATOM 2121 C CA . SER A 1 270 ? -18.679 -0.579 13.856 1.00 92.31 270 SER A CA 1
ATOM 2122 C C . SER A 1 270 ? -17.394 -0.121 13.176 1.00 92.31 270 SER A C 1
ATOM 2124 O O . SER A 1 270 ? -17.431 0.266 12.012 1.00 92.31 270 SER A O 1
ATOM 2126 N N . VAL A 1 271 ? -16.251 -0.209 13.858 1.00 90.25 271 VAL A N 1
ATOM 2127 C CA . VAL A 1 271 ? -14.934 0.095 13.285 1.00 90.25 271 VAL A CA 1
ATOM 2128 C C . VAL A 1 271 ? -14.566 -0.912 12.204 1.00 90.25 271 VAL A C 1
ATOM 2130 O O . VAL A 1 271 ? -14.078 -0.504 11.157 1.00 90.25 271 VAL A O 1
ATOM 2133 N N . ASP A 1 272 ? -14.861 -2.195 12.388 1.00 84.88 272 ASP A N 1
ATOM 2134 C CA . ASP A 1 272 ? -14.686 -3.214 11.356 1.00 84.88 272 ASP A CA 1
ATOM 2135 C C . ASP A 1 272 ? -15.567 -2.935 10.143 1.00 84.88 272 ASP A C 1
ATOM 2137 O O . ASP A 1 272 ? -15.078 -2.903 9.016 1.00 84.88 272 ASP A O 1
ATOM 2141 N N . LYS A 1 273 ? -16.850 -2.632 10.355 1.00 84.06 273 LYS A N 1
ATOM 2142 C CA . LYS A 1 273 ? -17.768 -2.211 9.289 1.00 84.06 273 LYS A CA 1
ATOM 2143 C C . LYS A 1 273 ? -17.274 -0.936 8.612 1.00 84.06 273 LYS A C 1
ATOM 2145 O O . LYS A 1 273 ? -17.327 -0.863 7.392 1.00 84.06 273 LYS A O 1
ATOM 2150 N N . ALA A 1 274 ? -16.760 0.039 9.357 1.00 82.62 274 ALA A N 1
ATOM 2151 C CA . ALA A 1 274 ? -16.213 1.285 8.828 1.00 82.62 274 ALA A CA 1
ATOM 2152 C C . ALA A 1 274 ? -14.916 1.056 8.046 1.00 82.62 274 ALA A C 1
ATOM 2154 O O . ALA A 1 274 ? -14.734 1.664 6.999 1.00 82.62 274 ALA A O 1
ATOM 2155 N N . ASN A 1 275 ? -14.046 0.152 8.490 1.00 74.75 275 ASN A N 1
ATOM 2156 C CA . ASN A 1 275 ? -12.826 -0.241 7.790 1.00 74.75 275 ASN A CA 1
ATOM 2157 C C . ASN A 1 275 ? -13.164 -1.016 6.511 1.00 74.75 275 ASN A C 1
ATOM 2159 O O . ASN A 1 275 ? -12.670 -0.664 5.442 1.00 74.75 275 ASN A O 1
ATOM 2163 N N . LYS A 1 276 ? -14.067 -2.002 6.580 1.00 72.75 276 LYS A N 1
ATOM 2164 C CA . LYS A 1 276 ? -14.597 -2.728 5.413 1.00 72.75 276 LYS A CA 1
ATOM 2165 C C . LYS A 1 276 ? -15.271 -1.784 4.435 1.00 72.75 276 LYS A C 1
ATOM 2167 O O . LYS A 1 276 ? -14.999 -1.879 3.248 1.00 72.75 276 LYS A O 1
ATOM 2172 N N . LYS A 1 277 ? -16.095 -0.858 4.929 1.00 68.88 277 LYS A N 1
ATOM 2173 C CA . LYS A 1 277 ? -16.771 0.169 4.134 1.00 68.88 277 LYS A CA 1
ATOM 2174 C C . LYS A 1 277 ? -15.777 1.152 3.542 1.00 68.88 277 LYS A C 1
ATOM 2176 O O . LYS A 1 277 ? -15.889 1.475 2.379 1.00 68.88 277 LYS A O 1
ATOM 2181 N N . TYR A 1 278 ? -14.761 1.583 4.276 1.00 64.00 278 TYR A N 1
ATOM 2182 C CA . TYR A 1 278 ? -13.690 2.415 3.740 1.00 64.00 278 TYR A CA 1
ATOM 2183 C C . TYR A 1 278 ? -12.954 1.678 2.617 1.00 64.00 278 TYR A C 1
ATOM 2185 O O . TYR A 1 278 ? -12.753 2.242 1.547 1.00 64.00 278 TYR A O 1
ATOM 2193 N N . LEU A 1 279 ? -12.614 0.404 2.808 1.00 57.72 279 LEU A N 1
ATOM 2194 C CA . LEU A 1 279 ? -11.990 -0.427 1.779 1.00 57.72 279 LEU A CA 1
ATOM 2195 C C . LEU A 1 279 ? -12.931 -0.672 0.593 1.00 57.72 279 LEU A C 1
ATOM 2197 O O . LEU A 1 279 ? -12.485 -0.602 -0.547 1.00 57.72 279 LEU A O 1
ATOM 2201 N N . SER A 1 280 ? -14.220 -0.918 0.833 1.00 55.62 280 SER A N 1
ATOM 2202 C CA . SER A 1 280 ? -15.219 -1.162 -0.206 1.00 55.62 280 SER A CA 1
ATOM 2203 C C . SER A 1 280 ? -15.580 0.115 -0.949 1.00 55.62 280 SER A C 1
ATOM 2205 O O . SER A 1 280 ? -15.686 0.061 -2.156 1.00 55.62 280 SER A O 1
ATOM 2207 N N . GLU A 1 281 ? -15.680 1.267 -0.290 1.00 50.34 281 GLU A N 1
ATOM 2208 C CA . GLU A 1 281 ? -15.883 2.593 -0.882 1.00 50.34 281 GLU A CA 1
ATOM 2209 C C . GLU A 1 281 ? -14.634 3.063 -1.616 1.00 50.34 281 GLU A C 1
ATOM 2211 O O . GLU A 1 281 ? -14.746 3.699 -2.648 1.00 50.34 281 GLU A O 1
ATOM 2216 N N . HIS A 1 282 ? -13.426 2.728 -1.168 1.00 50.16 282 HIS A N 1
ATOM 2217 C CA . HIS A 1 282 ? -12.217 3.031 -1.941 1.00 50.16 282 HIS A CA 1
ATOM 2218 C C . HIS A 1 282 ? -12.010 2.032 -3.094 1.00 50.16 282 HIS A C 1
ATOM 2220 O O . HIS A 1 282 ? -11.336 2.377 -4.064 1.00 50.16 282 HIS A O 1
ATOM 2226 N N . LYS A 1 283 ? -12.681 0.869 -3.061 1.00 42.19 283 LYS A N 1
ATOM 2227 C CA . LYS A 1 283 ? -12.919 -0.015 -4.219 1.00 42.19 283 LYS A CA 1
ATOM 2228 C C . LYS A 1 283 ? -14.095 0.466 -5.108 1.00 42.19 283 LYS A C 1
ATOM 2230 O O . LYS A 1 283 ? -14.015 0.373 -6.328 1.00 42.19 283 LYS A O 1
ATOM 2235 N N . GLU A 1 284 ? -15.166 1.045 -4.553 1.00 31.95 284 GLU A N 1
ATOM 2236 C CA . GLU A 1 284 ? -16.410 1.448 -5.244 1.00 31.95 284 GLU A CA 1
ATOM 2237 C C . GLU A 1 284 ? -16.379 2.883 -5.787 1.00 31.95 284 GLU A C 1
ATOM 2239 O O . GLU A 1 284 ? -16.973 3.144 -6.825 1.00 31.95 284 GLU A O 1
ATOM 2244 N N . VAL A 1 285 ? -15.654 3.819 -5.175 1.00 33.88 285 VAL A N 1
ATOM 2245 C CA . VAL A 1 285 ? -15.352 5.164 -5.711 1.00 33.88 285 VAL A CA 1
ATOM 2246 C C . VAL A 1 285 ? -14.417 5.046 -6.916 1.00 33.88 285 VAL A C 1
ATOM 2248 O O . VAL A 1 285 ? -14.527 5.828 -7.863 1.00 33.88 285 VAL A O 1
ATOM 2251 N N . GLN A 1 286 ? -13.560 4.017 -6.940 1.00 34.00 286 GLN A N 1
ATOM 2252 C CA . GLN A 1 286 ? -12.834 3.614 -8.145 1.00 34.00 286 GLN A CA 1
ATOM 2253 C C . GLN A 1 286 ? -13.774 3.051 -9.229 1.00 34.00 286 GLN A C 1
ATOM 2255 O O . GLN A 1 286 ? -13.546 3.338 -10.399 1.00 34.00 286 GLN A O 1
ATOM 2260 N N . ASN A 1 287 ? -14.867 2.360 -8.870 1.00 32.38 287 ASN A N 1
ATOM 2261 C CA . ASN A 1 287 ? -15.846 1.807 -9.826 1.00 32.38 287 ASN A CA 1
ATOM 2262 C C . ASN A 1 287 ? -16.982 2.773 -10.248 1.00 32.38 287 ASN A C 1
ATOM 226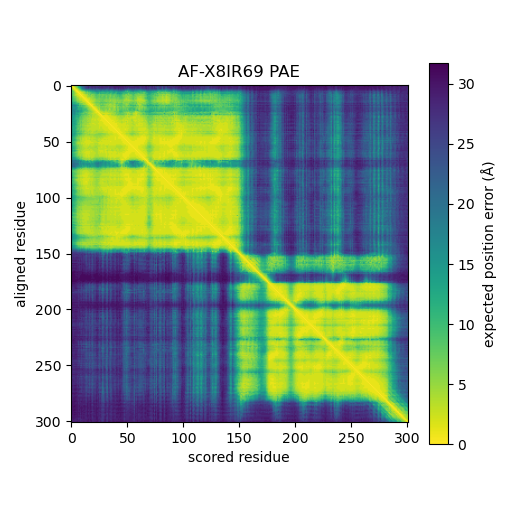4 O O . ASN A 1 287 ? -17.537 2.638 -11.338 1.00 32.38 287 ASN A O 1
ATOM 2268 N N . SER A 1 288 ? -17.344 3.769 -9.438 1.00 30.67 288 SER A N 1
ATOM 2269 C CA . SER A 1 288 ? -18.442 4.724 -9.696 1.00 30.67 288 SER A CA 1
ATOM 2270 C C . SER A 1 288 ? -17.986 5.967 -10.469 1.00 30.67 288 SER A C 1
ATOM 2272 O O . SER A 1 288 ? -18.722 6.433 -11.337 1.00 30.67 288 SER A O 1
ATOM 2274 N N . LYS A 1 289 ? -16.733 6.425 -10.293 1.00 32.38 289 LYS A N 1
ATOM 2275 C CA . LYS A 1 289 ? -16.106 7.420 -11.193 1.00 32.38 289 LYS A CA 1
ATOM 2276 C C . LYS A 1 289 ? -15.936 6.909 -12.631 1.00 32.38 289 LYS A C 1
ATOM 2278 O O . LYS A 1 289 ? -15.840 7.718 -13.548 1.00 32.38 289 LYS A O 1
ATOM 2283 N N . VAL A 1 290 ? -15.913 5.588 -12.828 1.00 37.59 290 VAL A N 1
ATOM 2284 C CA . VAL A 1 290 ? -15.924 4.949 -14.155 1.00 37.59 290 VAL A CA 1
ATOM 2285 C C . VAL A 1 290 ? -17.325 5.039 -14.775 1.00 37.59 290 VAL A C 1
ATOM 2287 O O . VAL A 1 290 ? -17.449 5.503 -15.900 1.00 37.59 290 VAL A O 1
ATOM 2290 N N . LYS A 1 291 ? -18.389 4.730 -14.018 1.00 33.84 291 LYS A N 1
ATOM 2291 C CA . LYS A 1 291 ? -19.782 4.761 -14.512 1.00 33.84 291 LYS A CA 1
ATOM 2292 C C . LYS A 1 291 ? -20.368 6.164 -14.736 1.00 33.84 291 LYS A C 1
ATOM 2294 O O . LYS A 1 291 ? -21.224 6.325 -15.598 1.00 33.84 291 LYS A O 1
ATOM 2299 N N . GLN A 1 292 ? -19.946 7.182 -13.981 1.00 32.94 292 GLN A N 1
ATOM 2300 C CA . GLN A 1 292 ? -20.454 8.555 -14.156 1.00 32.94 292 GLN A CA 1
ATOM 2301 C C . GLN A 1 292 ? -19.873 9.234 -15.411 1.00 32.94 292 GLN A C 1
ATOM 2303 O O . GLN A 1 292 ? -20.579 9.963 -16.097 1.00 32.94 292 GLN A O 1
ATOM 2308 N N . LYS A 1 293 ? -18.636 8.880 -15.794 1.00 37.28 293 LYS A N 1
ATOM 2309 C CA . LYS A 1 293 ? -17.996 9.320 -17.046 1.00 37.28 293 LYS A CA 1
ATOM 2310 C C . LYS A 1 293 ? -18.650 8.755 -18.316 1.00 37.28 293 LYS A C 1
ATOM 2312 O O . LYS A 1 293 ? -18.467 9.336 -19.383 1.00 37.28 293 LYS A O 1
ATOM 2317 N N . ASP A 1 294 ? -19.382 7.645 -18.199 1.00 43.38 294 ASP A N 1
ATOM 2318 C CA . ASP A 1 294 ? -20.120 7.029 -19.308 1.00 43.38 294 ASP A CA 1
ATOM 2319 C C . ASP A 1 294 ? -21.530 7.627 -19.487 1.00 43.38 294 ASP A C 1
ATOM 2321 O O . ASP A 1 294 ? -22.014 7.682 -20.611 1.00 43.38 294 ASP A O 1
ATOM 2325 N N . LYS A 1 295 ? -22.165 8.157 -18.426 1.00 35.72 295 LYS A N 1
ATOM 2326 C CA . LYS A 1 295 ? -23.479 8.832 -18.518 1.00 35.72 295 LYS A CA 1
ATOM 2327 C C . LYS A 1 295 ? -23.405 10.273 -19.025 1.00 35.72 295 LYS A C 1
ATOM 2329 O O . LYS A 1 295 ? -24.275 10.684 -19.785 1.00 35.72 295 LYS A O 1
ATOM 2334 N N . ASP A 1 296 ? -22.360 11.018 -18.669 1.00 39.44 296 ASP A N 1
ATOM 2335 C CA . ASP A 1 296 ? -22.183 12.398 -19.153 1.00 39.44 296 ASP A CA 1
ATOM 2336 C C . ASP A 1 296 ? -21.844 12.456 -20.660 1.00 39.44 296 ASP A C 1
ATOM 2338 O O . ASP A 1 296 ? -21.935 13.513 -21.273 1.00 39.44 296 ASP A O 1
ATOM 2342 N N . LYS A 1 297 ? -21.515 11.313 -21.285 1.00 46.59 297 LYS A N 1
ATOM 2343 C CA . LYS A 1 297 ? -21.335 11.177 -22.741 1.00 46.59 297 LYS A CA 1
ATOM 2344 C C . LYS A 1 297 ? -22.620 10.862 -23.520 1.00 46.59 297 LYS A C 1
ATOM 2346 O O . LYS A 1 297 ? -22.594 10.957 -24.742 1.00 46.59 297 LYS A O 1
ATOM 2351 N N . GLU A 1 298 ? -23.718 10.488 -22.857 1.00 43.97 298 GLU A N 1
ATOM 2352 C CA . GLU A 1 298 ? -25.005 10.186 -23.517 1.00 43.97 298 GLU A CA 1
ATOM 2353 C C . GLU A 1 298 ? -25.957 11.394 -23.598 1.00 43.97 298 GLU A C 1
ATOM 2355 O O . GLU A 1 298 ? -26.921 11.344 -24.352 1.00 43.97 298 GLU A O 1
ATOM 2360 N N . VAL A 1 299 ? -25.700 12.488 -22.867 1.00 43.53 299 VAL A N 1
ATOM 2361 C CA . VAL A 1 299 ? -26.555 13.702 -22.862 1.00 43.53 299 VAL A CA 1
ATOM 2362 C C . VAL A 1 299 ? -26.052 14.784 -23.841 1.00 43.53 299 VAL A C 1
ATOM 2364 O O . VAL A 1 299 ? -26.733 15.778 -24.072 1.00 43.53 299 VAL A O 1
ATOM 2367 N N . GLU A 1 300 ? -24.889 14.579 -24.466 1.00 43.66 300 GLU A N 1
ATOM 2368 C CA . GLU A 1 300 ? -24.292 15.482 -25.469 1.00 43.66 300 GLU A CA 1
ATOM 2369 C C . GLU A 1 300 ? -24.448 14.997 -26.932 1.00 43.66 300 GLU A C 1
ATOM 2371 O O . GLU A 1 300 ? -23.724 15.459 -27.816 1.00 43.66 300 GLU A O 1
ATOM 2376 N N . LEU A 1 301 ? -25.400 14.094 -27.211 1.00 41.22 301 LEU A N 1
ATOM 2377 C CA . LEU A 1 301 ? -25.786 13.678 -28.572 1.00 41.22 301 LEU A CA 1
ATOM 2378 C C . LEU A 1 301 ? -27.231 14.057 -28.908 1.00 41.22 301 LEU A C 1
ATOM 2380 O O . LEU A 1 301 ? -28.131 13.738 -28.101 1.00 41.22 301 LEU A O 1
#

Solvent-accessible surface area (backbone atoms only — not comparable to full-atom values): 17038 Å² total; per-residue (Å²): 131,81,81,86,82,74,82,87,86,84,84,89,78,86,76,90,70,89,75,87,84,69,98,64,79,61,65,38,63,68,49,42,50,50,56,49,23,67,55,44,15,72,36,85,34,17,40,33,30,37,40,25,13,33,91,84,53,29,59,74,50,74,45,82,54,34,76,37,44,68,86,53,58,83,84,51,64,68,52,51,47,51,56,32,59,73,64,66,30,42,26,32,32,40,38,33,30,31,42,85,34,62,41,73,78,52,72,64,51,54,52,50,49,52,54,45,40,56,50,16,61,73,69,66,26,43,60,69,38,44,36,29,21,3,16,80,76,38,47,76,32,50,38,44,87,68,53,63,73,89,27,88,83,70,53,48,65,56,55,48,52,54,54,51,62,64,38,74,81,54,74,98,69,88,72,72,70,63,38,41,35,62,39,50,43,94,39,47,47,74,69,42,70,47,88,86,73,78,77,48,62,44,41,40,38,42,39,57,65,71,18,43,55,95,91,41,81,41,49,60,13,36,32,62,64,75,99,45,62,65,44,69,28,93,89,25,76,39,25,33,30,38,54,42,58,68,83,34,75,40,62,34,38,35,87,90,72,49,76,45,76,43,44,40,59,56,49,29,53,21,37,44,50,14,50,51,45,48,54,47,45,64,54,40,55,63,54,46,63,56,56,53,64,58,53,69,62,64,76,78,112